Protein AF-A0AA35RHG3-F1 (afdb_monomer)

Foldseek 3Di:
DDFLCLFVVLCVVLVLDDDPDDDYPPPPPPLQDWDQDQFGIKHRQNPFLVCCLPPPCCVVFLVALNQLSVQPADPVSRVGHGNNCLLQHDFPPPQSSHSVHCDVLNVDDHACCVPHDPLQFAPAQDPPHGTASQRSNLQSQLQLQKKWWKQFPVGIDIDTSLQQADGCVRPVNHGGDADPRIGGTIMGGGGADPQKDWHKDFDDPDPHRDTGCFIDTHIFHDDPNDTDDDPPPPPPHDDDNRNNRDD

Radius of gyration: 17.89 Å; Cα contacts (8 Å, |Δi|>4): 494; chains: 1; bounding box: 39×42×50 Å

Mean predicted aligned error: 6.11 Å

Nearest PDB structures (foldseek):
  5g5h-assembly1_B  TM=9.532E-01  e=1.774E-22  Escherichia coli K-12
  5y6q-assembly1_B  TM=9.524E-01  e=1.010E-20  Methylobacillus sp. KY4400
  1ffu-assembly1_F  TM=9.263E-01  e=2.645E-14  Hydrogenophaga pseudoflava
  1ffv-assembly1_F  TM=9.244E-01  e=5.135E-14  Hydrogenophaga pseudoflava
  1n60-assembly1_C  TM=9.367E-01  e=3.539E-13  Afipia carboxidovorans OM5

Sequence (247 aa):
MIAGGTDLLGELKEYIETPKKVVNLKSIPGLDEIKADSSGLTIGALVTLTDIAAHTTIQHHYTVLAEAAASVASPQIRNVGTLGGNLCQRPRCWYYRNPDIICLKKGGDTCYAIEGLNKYHAIFGGGPVYIVHPSDTAPALIALGATVKIVGPNGDRTMPLEDFFVLPDVNPQRENVLEPNEVLTEVHVPQPKAHTKSTYVKIRERGSFDFALVSVAANFEMNGGNLQQGKRRPRWGRSYPLAFQGS

Secondary structure (DSSP, 8-state):
-BSS-TTHHHHHHTTS---S---B-TTSTTSS-EEE-SSEEEEETT-BHHHHHH-HHHHHH-HHHHHHHHHSS-HHHHTT-BHHHHHTPPP--HHHH-TT---GGGT-S--TTTTS--TTS-SSS--S-------SHHHHHHHTT-EEEEEETTEEEEEEHHHHBPPTTT-TT-SB---TT-EEEEEEEEPPPTTEEEEEEEE-SSSSS---SEEEEEEEEEETTEEE--SS---TT--SS------

pLDDT: mean 87.47, std 17.35, range [24.89, 98.69]

InterPro domains:
  IPR002346 Molybdopterin dehydrogenase, FAD-binding [PF00941] (2-192)
  IPR016166 FAD-binding domain, PCMH-type [PS51387] (1-194)
  IPR016169 FAD-binding, type PCMH, subdomain 2 [G3DSA:3.30.465.10] (30-100)
  IPR016169 FAD-binding, type PCMH, subdomain 2 [G3DSA:3.30.465.10] (116-190)
  IPR036318 FAD-binding, type PCMH-like superfamily [SSF56176] (2-191)
  IPR036683 CO dehydrogenase flavoprotein, C-terminal domain superfamily [SSF55447] (197-227)
  IPR051312 Diverse Substrate Oxidoreductases [PTHR42659] (1-228)

Solvent-accessible surface area (backbone atoms only — not comparable to full-atom values): 13722 Å² total; per-residue (Å²): 116,38,66,43,43,78,58,60,54,55,33,48,75,54,59,65,46,83,73,96,72,78,50,74,51,80,82,54,83,79,24,60,43,78,46,77,59,95,70,21,38,40,35,16,19,55,25,27,26,43,54,48,34,66,32,64,69,32,49,75,69,39,31,16,41,12,46,19,29,62,58,45,56,42,73,74,52,19,65,45,27,13,46,38,52,45,72,68,48,75,57,80,46,66,55,74,69,33,64,94,44,68,25,34,52,75,71,35,91,44,48,62,54,76,87,48,84,39,83,82,29,36,72,57,67,41,38,79,34,42,67,42,71,74,39,54,42,53,26,21,38,45,53,55,61,16,31,34,36,35,42,35,92,90,49,74,50,74,45,52,43,70,72,41,49,42,48,26,68,82,37,50,67,45,62,48,72,74,51,94,76,44,40,70,44,34,38,38,34,52,58,69,62,80,61,53,49,50,41,47,50,71,44,50,98,48,101,64,75,48,68,65,45,30,37,48,47,45,63,43,40,48,53,98,92,40,79,52,83,64,91,66,74,78,71,81,90,62,64,55,57,63,41,53,42,62,132

Structure (mmCIF, N/CA/C/O backbone):
data_AF-A0AA35RHG3-F1
#
_entry.id   AF-A0AA35RHG3-F1
#
loop_
_atom_site.group_PDB
_atom_site.id
_atom_site.type_symbol
_atom_site.label_atom_id
_atom_site.label_alt_id
_atom_site.label_comp_id
_atom_site.label_asym_id
_atom_site.label_entity_id
_atom_site.label_seq_id
_atom_site.pdbx_PDB_ins_code
_atom_site.Cartn_x
_atom_site.Cartn_y
_atom_site.Cartn_z
_atom_site.occupancy
_atom_site.B_iso_or_equiv
_atom_site.auth_seq_id
_atom_site.auth_comp_id
_atom_site.auth_asym_id
_atom_site.auth_atom_id
_atom_site.pdbx_PDB_model_num
ATOM 1 N N . MET A 1 1 ? 2.324 -13.344 -6.407 1.00 92.25 1 MET A N 1
ATOM 2 C CA . MET A 1 1 ? 1.083 -13.881 -5.794 1.00 92.25 1 MET A CA 1
ATOM 3 C C . MET A 1 1 ? -0.103 -13.092 -6.321 1.00 92.25 1 MET A C 1
ATOM 5 O O . MET A 1 1 ? 0.107 -11.961 -6.735 1.00 92.25 1 MET A O 1
ATOM 9 N N . ILE A 1 2 ? -1.315 -13.650 -6.324 1.00 95.12 2 ILE A N 1
ATOM 10 C CA . ILE A 1 2 ? -2.537 -12.948 -6.735 1.00 95.12 2 ILE A CA 1
ATOM 11 C C . ILE A 1 2 ? -3.606 -13.034 -5.642 1.00 95.12 2 ILE A C 1
ATOM 13 O O . ILE A 1 2 ? -3.877 -14.102 -5.100 1.00 95.12 2 ILE A O 1
ATOM 17 N N . ALA A 1 3 ? -4.203 -11.885 -5.335 1.00 96.31 3 ALA A N 1
ATOM 18 C CA . ALA A 1 3 ? -5.400 -11.755 -4.512 1.00 96.31 3 ALA A CA 1
ATOM 19 C C . ALA A 1 3 ? -6.505 -11.131 -5.378 1.00 96.31 3 ALA A C 1
ATOM 21 O O . ALA A 1 3 ? -6.984 -11.773 -6.310 1.00 96.31 3 ALA A O 1
ATOM 22 N N . GLY A 1 4 ? -6.863 -9.864 -5.153 1.00 93.69 4 GLY A N 1
ATOM 23 C CA . GLY A 1 4 ? -7.859 -9.147 -5.961 1.00 93.69 4 GLY A CA 1
ATOM 24 C C . GLY A 1 4 ? -7.538 -9.034 -7.454 1.00 93.69 4 GLY A C 1
ATOM 25 O O . GLY A 1 4 ? -8.447 -8.944 -8.272 1.00 93.69 4 GLY A O 1
ATOM 26 N N . GLY A 1 5 ? -6.251 -9.058 -7.815 1.00 94.38 5 GLY A N 1
ATOM 27 C CA . GLY A 1 5 ? -5.784 -9.036 -9.206 1.00 94.38 5 GLY A CA 1
ATOM 28 C C . GLY A 1 5 ? -5.892 -7.679 -9.906 1.00 94.38 5 GLY A C 1
ATOM 29 O O . GLY A 1 5 ? -5.419 -7.552 -11.027 1.00 94.38 5 GLY A O 1
ATOM 30 N N . THR A 1 6 ? -6.451 -6.658 -9.255 1.00 93.69 6 THR A N 1
ATOM 31 C CA . THR A 1 6 ? -6.733 -5.340 -9.852 1.00 93.69 6 THR A CA 1
ATOM 32 C C . THR A 1 6 ? -5.490 -4.564 -10.279 1.00 93.69 6 THR A C 1
ATOM 34 O O . THR A 1 6 ? -5.591 -3.713 -11.152 1.00 93.69 6 THR A O 1
ATOM 37 N N . ASP A 1 7 ? -4.336 -4.852 -9.675 1.00 94.75 7 ASP A N 1
ATOM 38 C CA . ASP A 1 7 ? -3.043 -4.289 -10.075 1.00 94.75 7 ASP A CA 1
ATOM 39 C C . ASP A 1 7 ? -2.267 -5.265 -10.970 1.00 94.75 7 ASP A C 1
ATOM 41 O O . ASP A 1 7 ? -2.019 -4.988 -12.142 1.00 94.75 7 ASP A O 1
ATOM 45 N N . LEU A 1 8 ? -1.985 -6.462 -10.441 1.00 95.75 8 LEU A N 1
ATOM 46 C CA . LEU A 1 8 ? -1.173 -7.477 -11.114 1.00 95.75 8 LEU A CA 1
ATOM 47 C C . LEU A 1 8 ? -1.693 -7.844 -12.510 1.00 95.75 8 LEU A C 1
ATOM 49 O O . LEU A 1 8 ? -0.899 -7.961 -13.434 1.00 95.75 8 LEU A O 1
ATOM 53 N N . LEU A 1 9 ? -3.006 -8.027 -12.699 1.00 96.00 9 LEU A N 1
ATOM 54 C CA . LEU A 1 9 ? -3.533 -8.414 -14.014 1.00 96.00 9 LEU A CA 1
ATOM 55 C C . LEU A 1 9 ? -3.311 -7.329 -15.075 1.00 96.00 9 LEU A C 1
ATOM 57 O O . LEU A 1 9 ? -3.228 -7.670 -16.251 1.00 96.00 9 LEU A O 1
ATOM 61 N N . GLY A 1 10 ? -3.220 -6.053 -14.684 1.00 93.62 10 GLY A N 1
ATOM 62 C CA . GLY A 1 10 ? -2.823 -4.982 -15.598 1.00 93.62 10 GLY A CA 1
ATOM 63 C C . GLY A 1 10 ? -1.387 -5.181 -16.076 1.00 93.62 10 GLY A C 1
ATOM 64 O O . GLY A 1 10 ? -1.136 -5.220 -17.275 1.00 93.62 10 GLY A O 1
ATOM 65 N N . GLU A 1 11 ? -0.467 -5.437 -15.146 1.00 95.00 11 GLU A N 1
ATOM 66 C CA . GLU A 1 11 ? 0.956 -5.643 -15.461 1.00 95.00 11 GLU A CA 1
ATOM 67 C C . GLU A 1 11 ? 1.219 -6.888 -16.293 1.00 95.00 11 GLU A C 1
ATOM 69 O O . GLU A 1 11 ? 2.063 -6.852 -17.184 1.00 95.00 11 GLU A O 1
ATOM 74 N N . LEU A 1 12 ? 0.476 -7.968 -16.045 1.00 96.19 12 LEU A N 1
ATOM 75 C CA . LEU A 1 12 ? 0.575 -9.181 -16.854 1.00 96.19 12 LEU A CA 1
ATOM 76 C C . LEU A 1 12 ? 0.091 -8.948 -18.292 1.00 96.19 12 LEU A C 1
ATOM 78 O O . LEU A 1 12 ? 0.692 -9.468 -19.227 1.00 96.19 12 LEU A O 1
ATOM 82 N N . LYS A 1 13 ? -0.989 -8.176 -18.483 1.00 95.25 13 LYS A N 1
ATOM 83 C CA . LYS A 1 13 ? -1.528 -7.856 -19.819 1.00 95.25 13 LYS A CA 1
ATOM 84 C C . LYS A 1 13 ? -0.605 -6.940 -20.614 1.00 95.25 13 LYS A C 1
ATOM 86 O O . LYS A 1 13 ? -0.532 -7.064 -21.830 1.00 95.25 13 LYS A O 1
ATOM 91 N N . GLU A 1 14 ? 0.071 -6.032 -19.922 1.00 93.94 14 GLU A N 1
ATOM 92 C CA . GLU A 1 14 ? 1.040 -5.105 -20.506 1.00 93.94 14 GLU A CA 1
ATOM 93 C C . GLU A 1 14 ? 2.453 -5.702 -20.572 1.00 93.94 14 GLU A C 1
ATOM 95 O O . GLU A 1 14 ? 3.374 -5.014 -20.986 1.00 93.94 14 GLU A O 1
ATOM 100 N N . TYR A 1 15 ? 2.648 -6.968 -20.179 1.00 92.62 15 TYR A N 1
ATOM 101 C CA . TYR A 1 15 ? 3.953 -7.644 -20.144 1.00 92.62 15 TYR A CA 1
ATOM 102 C C . TYR A 1 15 ? 5.026 -6.917 -19.310 1.00 92.62 15 TYR A C 1
ATOM 104 O O . TYR A 1 15 ? 6.222 -7.137 -19.498 1.00 92.62 15 TYR A O 1
ATOM 112 N N . ILE A 1 16 ? 4.607 -6.085 -18.351 1.00 93.19 16 ILE A N 1
ATOM 113 C CA . ILE A 1 16 ? 5.500 -5.442 -17.376 1.00 93.19 16 ILE A CA 1
ATOM 114 C C . ILE A 1 16 ? 6.058 -6.500 -16.421 1.00 93.19 16 ILE A C 1
ATOM 116 O O . ILE A 1 16 ? 7.246 -6.496 -16.112 1.00 93.19 16 ILE A O 1
ATOM 120 N N . GLU A 1 17 ? 5.200 -7.424 -15.990 1.00 92.19 17 GLU A N 1
ATOM 121 C CA . GLU A 1 17 ? 5.568 -8.573 -15.168 1.00 92.19 17 GLU A CA 1
ATOM 122 C C . GLU A 1 17 ? 5.314 -9.855 -15.961 1.00 92.19 17 GLU A C 1
ATOM 124 O O . GLU A 1 17 ? 4.250 -10.044 -16.550 1.00 92.19 17 GLU A O 1
ATOM 129 N N . THR A 1 18 ? 6.287 -10.768 -15.963 1.00 94.19 18 THR A N 1
ATOM 130 C CA . THR A 1 18 ? 6.223 -12.028 -16.728 1.00 94.19 18 THR A CA 1
ATOM 131 C C . THR A 1 18 ? 6.545 -13.257 -15.862 1.00 94.19 18 THR A C 1
ATOM 133 O O . THR A 1 18 ? 7.434 -14.055 -16.175 1.00 94.19 18 THR A O 1
ATOM 136 N N . PRO A 1 19 ? 5.843 -13.455 -14.728 1.00 94.62 19 PRO A N 1
ATOM 137 C CA . PRO A 1 19 ? 6.114 -14.569 -13.835 1.00 94.62 19 PRO A CA 1
ATOM 138 C C . PRO A 1 19 ? 5.766 -15.909 -14.493 1.00 94.62 19 PRO A C 1
ATOM 140 O O . PRO A 1 19 ? 4.718 -16.074 -15.113 1.00 94.62 19 PRO A O 1
ATOM 143 N N . LYS A 1 20 ? 6.597 -16.928 -14.254 1.00 96.12 20 LYS A N 1
ATOM 144 C CA . LYS A 1 20 ? 6.325 -18.306 -14.710 1.00 96.12 20 LYS A CA 1
ATOM 145 C C . LYS A 1 20 ? 5.152 -18.968 -13.979 1.00 96.12 20 LYS A C 1
ATOM 147 O O . LYS A 1 20 ? 4.603 -19.952 -14.464 1.00 96.12 20 LYS A O 1
ATOM 152 N N . L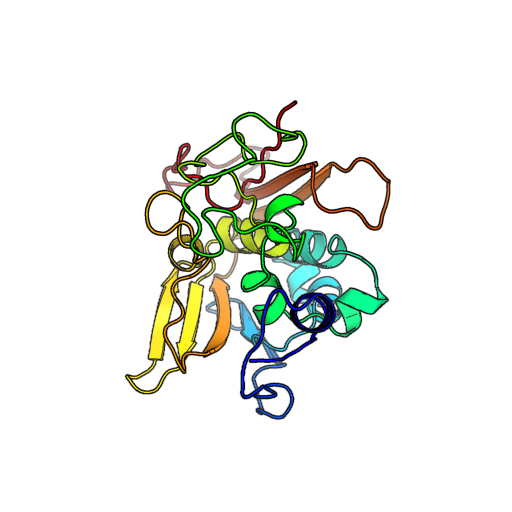YS A 1 21 ? 4.824 -18.494 -12.774 1.00 95.31 21 LYS A N 1
ATOM 153 C CA . LYS A 1 21 ? 3.776 -19.047 -11.907 1.00 95.31 21 LYS A CA 1
ATOM 154 C C . LYS A 1 21 ? 3.063 -17.926 -11.166 1.00 95.31 21 LYS A C 1
ATOM 156 O O . LYS A 1 21 ? 3.701 -17.002 -10.667 1.00 95.31 21 LYS A O 1
ATOM 161 N N . VAL A 1 22 ? 1.751 -18.066 -11.023 1.00 95.38 22 VAL A N 1
ATOM 162 C CA . VAL A 1 22 ? 0.918 -17.179 -10.211 1.00 95.38 22 VAL A CA 1
ATOM 163 C C . VAL A 1 22 ? 0.220 -18.020 -9.148 1.00 95.38 22 VAL A C 1
ATOM 165 O O . VAL A 1 22 ? -0.478 -18.976 -9.466 1.00 95.38 22 VAL A O 1
ATOM 168 N N . VAL A 1 23 ? 0.431 -17.670 -7.879 1.00 95.38 23 VAL A N 1
ATOM 169 C CA . VAL A 1 23 ? -0.171 -18.356 -6.725 1.00 95.38 23 VAL A CA 1
ATOM 170 C C . VAL A 1 23 ? -1.373 -17.557 -6.241 1.00 95.38 23 VAL A C 1
ATOM 172 O O . VAL A 1 23 ? -1.204 -16.394 -5.868 1.00 95.38 23 VAL A O 1
ATOM 175 N N . ASN A 1 24 ? -2.561 -18.165 -6.259 1.00 95.88 24 ASN A N 1
ATOM 176 C CA . ASN A 1 24 ? -3.795 -17.566 -5.754 1.00 95.88 24 ASN A CA 1
ATOM 177 C C . ASN A 1 24 ? -3.870 -17.675 -4.229 1.00 95.88 24 ASN A C 1
ATOM 179 O O . ASN A 1 24 ? -3.817 -18.774 -3.688 1.00 95.88 24 ASN A O 1
ATOM 183 N N . LEU A 1 25 ? -4.024 -16.536 -3.558 1.00 95.38 25 LEU A N 1
ATOM 184 C CA . LEU A 1 25 ? -4.144 -16.466 -2.105 1.00 95.38 25 LEU A CA 1
ATOM 185 C C . LEU A 1 25 ? -5.593 -16.600 -1.623 1.00 95.38 25 LEU A C 1
ATOM 187 O O . LEU A 1 25 ? -5.803 -16.946 -0.470 1.00 95.38 25 LEU A O 1
ATOM 191 N N . LYS A 1 26 ? -6.595 -16.365 -2.486 1.00 92.12 26 LYS A N 1
ATOM 192 C CA . LYS A 1 26 ? -8.013 -16.254 -2.087 1.00 92.12 26 LYS A CA 1
ATOM 193 C C . LYS A 1 26 ? -8.603 -17.484 -1.396 1.00 92.12 26 LYS A C 1
ATOM 195 O O . LYS A 1 26 ? -9.634 -17.366 -0.753 1.00 92.12 26 LYS A O 1
ATOM 200 N N . SER A 1 27 ? -7.993 -18.653 -1.562 1.00 90.06 27 SER A N 1
ATOM 201 C CA . SER A 1 27 ? -8.451 -19.899 -0.943 1.00 90.06 27 SER A CA 1
ATOM 202 C C . SER A 1 27 ? -7.813 -20.179 0.420 1.00 90.06 27 SER A C 1
ATOM 204 O O . SER A 1 27 ? -8.078 -21.233 0.992 1.00 90.06 27 SER A O 1
ATOM 206 N N . ILE A 1 28 ? -6.933 -19.304 0.919 1.00 92.88 28 ILE A N 1
ATOM 207 C CA . ILE A 1 28 ? -6.296 -19.474 2.227 1.00 92.88 28 ILE A CA 1
ATOM 208 C C . ILE A 1 28 ? -7.281 -19.004 3.309 1.00 92.88 28 ILE A C 1
ATOM 210 O O . ILE A 1 28 ? -7.639 -17.824 3.312 1.00 92.88 28 ILE A O 1
ATOM 214 N N . PRO A 1 29 ? -7.722 -19.890 4.219 1.00 92.31 29 PRO A N 1
ATOM 215 C CA . PRO A 1 29 ? -8.709 -19.540 5.233 1.00 92.31 29 PRO A CA 1
ATOM 216 C C . PRO A 1 29 ? -8.148 -18.549 6.260 1.00 92.31 29 PRO A C 1
ATOM 218 O O . PRO A 1 29 ? -6.967 -18.602 6.607 1.00 92.31 29 PRO A O 1
ATOM 221 N N . GLY A 1 30 ? -9.014 -17.673 6.774 1.00 93.06 30 GLY A N 1
ATOM 222 C CA . GLY A 1 30 ? -8.717 -16.777 7.896 1.00 93.06 30 GLY A CA 1
ATOM 223 C C . GLY A 1 30 ? -7.956 -15.499 7.534 1.00 93.06 30 GLY A C 1
ATOM 224 O O . GLY A 1 30 ? -7.680 -14.694 8.420 1.00 93.06 30 GLY A O 1
ATOM 225 N N . LEU A 1 31 ? -7.620 -15.280 6.257 1.00 97.19 31 LEU A N 1
ATOM 226 C CA . LEU A 1 31 ? -6.975 -14.039 5.803 1.00 97.19 31 LEU A CA 1
ATOM 227 C C . LEU A 1 31 ? -7.979 -12.963 5.361 1.00 97.19 31 LEU A C 1
ATOM 229 O O . LEU A 1 31 ? -7.569 -11.864 5.000 1.00 97.19 31 LEU A O 1
ATOM 233 N N . ASP A 1 32 ? -9.272 -13.258 5.359 1.00 97.31 32 ASP A N 1
ATOM 234 C CA . ASP A 1 32 ? -10.382 -12.387 4.957 1.00 97.31 32 ASP A CA 1
ATOM 235 C C . ASP A 1 32 ? -11.229 -11.907 6.149 1.00 97.31 32 ASP A C 1
ATOM 237 O O . ASP A 1 32 ? -12.321 -11.372 5.976 1.00 97.31 32 ASP A O 1
ATOM 241 N N . GLU A 1 33 ? -10.704 -12.048 7.367 1.00 97.56 33 GLU A N 1
ATOM 242 C CA . GLU A 1 33 ? -11.397 -11.694 8.604 1.00 97.56 33 GLU A CA 1
ATOM 243 C C . GLU A 1 33 ? -10.929 -10.345 9.175 1.00 97.56 33 GLU A C 1
ATOM 245 O O . GLU A 1 33 ? -9.752 -9.975 9.102 1.00 97.56 33 GLU A O 1
ATOM 250 N N . ILE A 1 34 ? -11.861 -9.627 9.808 1.00 98.25 34 ILE A N 1
ATOM 251 C CA . ILE A 1 34 ? -11.588 -8.460 10.655 1.00 98.25 34 ILE A CA 1
ATOM 252 C C . ILE A 1 34 ? -11.909 -8.855 12.099 1.00 98.25 34 ILE A C 1
ATOM 254 O O . ILE A 1 34 ? -13.033 -9.260 12.395 1.00 98.25 34 ILE A O 1
ATOM 258 N N . LYS A 1 35 ? -10.939 -8.727 13.007 1.00 97.19 35 LYS A N 1
ATOM 259 C CA . LYS A 1 35 ? -11.089 -9.054 14.434 1.00 97.19 35 LYS A CA 1
ATOM 260 C C . LYS A 1 35 ? -10.748 -7.848 15.286 1.00 97.19 35 LYS A C 1
ATOM 262 O O . LYS A 1 35 ? -9.696 -7.249 15.102 1.00 97.19 35 LYS A O 1
ATOM 267 N N . ALA A 1 36 ? -11.625 -7.514 16.223 1.00 95.12 36 ALA A N 1
ATOM 268 C CA . ALA A 1 36 ? -11.387 -6.469 17.207 1.00 95.12 36 ALA A CA 1
ATOM 269 C C . ALA A 1 36 ? -11.302 -7.087 18.604 1.00 95.12 36 ALA A C 1
ATOM 271 O O . ALA A 1 36 ? -12.150 -7.900 18.977 1.00 95.12 36 ALA A O 1
ATOM 272 N N . ASP A 1 37 ? -10.299 -6.680 19.371 1.00 92.69 37 ASP A N 1
ATOM 273 C CA . ASP A 1 37 ? -10.109 -7.066 20.765 1.00 92.69 37 ASP A CA 1
ATOM 274 C C . ASP A 1 37 ? -9.547 -5.888 21.583 1.00 92.69 37 ASP A C 1
ATOM 276 O O . ASP A 1 37 ? -9.501 -4.749 21.123 1.00 92.69 37 ASP A O 1
ATOM 280 N N . SER A 1 38 ? -9.141 -6.138 22.829 1.00 89.88 38 SER A N 1
ATOM 281 C CA . SER A 1 38 ? -8.605 -5.098 23.715 1.00 89.88 38 SER A CA 1
ATOM 282 C C . SER A 1 38 ? -7.265 -4.501 23.263 1.00 89.88 38 SER A C 1
ATOM 284 O O . SER A 1 38 ? -6.889 -3.434 23.744 1.00 89.88 38 SER A O 1
ATOM 286 N N . SER A 1 39 ? -6.514 -5.193 22.401 1.00 91.38 39 SER A N 1
ATOM 287 C CA . SER A 1 39 ? -5.238 -4.723 21.848 1.00 91.38 39 SER A CA 1
ATOM 288 C C . SER A 1 39 ? -5.428 -3.836 20.614 1.00 91.38 39 SER A C 1
ATOM 290 O O . SER A 1 39 ? -4.611 -2.947 20.359 1.00 91.38 39 SER A O 1
ATOM 292 N N . GLY A 1 40 ? -6.537 -4.014 19.897 1.00 95.94 40 GLY A N 1
ATOM 293 C CA . GLY A 1 40 ? -6.909 -3.204 18.749 1.00 95.94 40 GLY A CA 1
ATOM 294 C C . GLY A 1 40 ? -7.628 -4.022 17.688 1.00 95.94 40 GLY A C 1
ATOM 295 O O . GLY A 1 40 ? -8.496 -4.841 17.983 1.00 95.94 40 GLY A O 1
ATOM 296 N N . LEU A 1 41 ? -7.268 -3.775 16.434 1.00 97.44 41 LEU A N 1
ATOM 297 C CA . LEU A 1 41 ? -7.914 -4.334 15.259 1.00 97.44 41 LEU A CA 1
ATOM 298 C C . LEU A 1 41 ? -6.908 -5.137 14.437 1.00 97.44 41 LEU A C 1
ATOM 300 O O . LEU A 1 41 ? -5.914 -4.589 13.971 1.00 97.44 41 LEU A O 1
ATOM 304 N N . THR A 1 42 ? -7.194 -6.408 14.199 1.00 98.38 42 THR A N 1
ATOM 305 C CA . THR A 1 42 ? -6.445 -7.261 13.274 1.00 98.38 42 THR A CA 1
ATOM 306 C C . THR A 1 42 ? -7.249 -7.426 11.991 1.00 98.38 42 THR A C 1
ATOM 308 O O . THR A 1 42 ? -8.398 -7.869 12.018 1.00 98.38 42 THR A O 1
ATOM 311 N N . ILE A 1 43 ? -6.651 -7.045 10.864 1.00 98.69 43 ILE A N 1
ATOM 312 C CA . ILE A 1 43 ? -7.262 -7.075 9.535 1.00 98.69 43 ILE A CA 1
ATOM 313 C C . ILE A 1 43 ? -6.468 -8.044 8.664 1.00 98.69 43 ILE A C 1
ATOM 315 O O . ILE A 1 43 ? -5.289 -7.809 8.385 1.00 98.69 43 ILE A O 1
ATOM 319 N N . GLY A 1 44 ? -7.106 -9.116 8.206 1.00 98.56 44 GLY A N 1
ATOM 320 C CA . GLY A 1 44 ? -6.487 -10.051 7.275 1.00 98.56 44 GLY A CA 1
ATOM 321 C C . GLY A 1 44 ? -6.155 -9.408 5.917 1.00 98.56 44 GLY A C 1
ATOM 322 O O . GLY A 1 44 ? -6.830 -8.495 5.436 1.00 98.56 44 GLY A O 1
ATOM 323 N N . ALA A 1 45 ? -5.099 -9.883 5.259 1.00 98.25 45 ALA A N 1
ATOM 324 C CA . ALA A 1 45 ? -4.606 -9.321 3.998 1.00 98.25 45 ALA A CA 1
ATOM 325 C C . ALA A 1 45 ? -5.555 -9.505 2.796 1.00 98.25 45 ALA A C 1
ATOM 327 O O . ALA A 1 45 ? -5.387 -8.836 1.767 1.00 98.25 45 ALA A O 1
ATOM 328 N N . LEU A 1 46 ? -6.537 -10.403 2.897 1.00 98.50 46 LEU A N 1
ATOM 329 C CA . LEU A 1 46 ? -7.569 -10.646 1.888 1.00 98.50 46 LEU A CA 1
ATOM 330 C C . LEU A 1 46 ? -8.876 -9.898 2.146 1.00 98.50 46 LEU A C 1
ATOM 332 O O . LEU A 1 46 ? -9.719 -9.885 1.251 1.00 98.50 46 LEU A O 1
ATOM 336 N N . VAL A 1 47 ? -9.020 -9.226 3.292 1.00 98.62 47 VAL A N 1
ATOM 337 C CA . VAL A 1 47 ? -10.159 -8.338 3.550 1.00 98.62 47 VAL A CA 1
ATOM 338 C C . VAL A 1 47 ? -10.246 -7.303 2.429 1.00 98.62 47 VAL A C 1
ATOM 340 O O . VAL A 1 47 ? -9.236 -6.687 2.054 1.00 98.62 47 VAL A O 1
ATOM 343 N N . THR A 1 48 ? -11.441 -7.123 1.865 1.00 98.62 48 THR A N 1
ATOM 344 C CA . THR A 1 48 ? -11.631 -6.199 0.747 1.00 98.62 48 THR A CA 1
ATOM 345 C C . THR A 1 48 ? -11.639 -4.749 1.216 1.00 98.62 48 THR A C 1
ATOM 347 O O . THR A 1 48 ? -11.975 -4.426 2.357 1.00 98.62 48 THR A O 1
ATOM 350 N N . LEU A 1 49 ? -11.285 -3.832 0.317 1.00 98.62 49 LEU A N 1
ATOM 351 C CA . LEU A 1 49 ? -11.344 -2.401 0.618 1.00 98.62 49 LEU A CA 1
ATOM 352 C C . LEU A 1 49 ? -12.786 -1.928 0.848 1.00 98.62 49 LEU A C 1
ATOM 354 O O . LEU A 1 49 ? -12.996 -0.977 1.599 1.00 98.62 49 LEU A O 1
ATOM 358 N N . THR A 1 50 ? -13.770 -2.589 0.228 1.00 98.62 50 THR A N 1
ATOM 359 C CA . THR A 1 50 ? -15.192 -2.343 0.501 1.00 98.62 50 THR A CA 1
ATOM 360 C C . THR A 1 50 ? -15.554 -2.737 1.928 1.00 98.62 50 THR A C 1
ATOM 362 O O . THR A 1 50 ? -16.169 -1.930 2.624 1.00 98.62 50 THR A O 1
ATOM 365 N N . ASP A 1 51 ? -15.122 -3.911 2.391 1.00 98.50 51 ASP A N 1
ATOM 366 C CA . ASP A 1 51 ? -15.406 -4.362 3.757 1.00 98.50 51 ASP A CA 1
ATOM 367 C C . ASP A 1 51 ? -14.758 -3.433 4.784 1.00 98.50 51 ASP A C 1
ATOM 369 O O . ASP A 1 51 ? -15.416 -3.019 5.733 1.00 98.50 51 ASP A O 1
ATOM 373 N N . ILE A 1 52 ? -13.514 -2.996 4.553 1.00 98.62 52 ILE A N 1
ATOM 374 C CA . ILE A 1 52 ? -12.836 -2.018 5.424 1.00 98.62 52 ILE A CA 1
ATOM 375 C C . ILE A 1 52 ? -13.603 -0.694 5.480 1.00 98.62 52 ILE A C 1
ATOM 377 O O . ILE A 1 52 ? -13.812 -0.146 6.562 1.00 98.62 52 ILE A O 1
ATOM 381 N N . ALA A 1 53 ? -14.029 -0.175 4.327 1.00 98.44 53 ALA A N 1
ATOM 382 C CA . ALA A 1 53 ? -14.760 1.086 4.245 1.00 98.44 53 ALA A CA 1
ATOM 383 C C . ALA A 1 53 ? -16.146 1.021 4.912 1.00 98.44 53 ALA A C 1
ATOM 385 O O . ALA A 1 53 ? -16.629 2.034 5.423 1.00 98.44 53 ALA A O 1
ATOM 386 N N . ALA A 1 54 ? -16.790 -0.150 4.902 1.00 98.19 54 ALA A N 1
ATOM 387 C CA . ALA A 1 54 ? -18.131 -0.368 5.444 1.00 98.19 54 ALA A CA 1
ATOM 388 C C . ALA A 1 54 ? -18.145 -0.877 6.899 1.00 98.19 54 ALA A C 1
ATOM 390 O O . ALA A 1 54 ? -19.199 -0.863 7.535 1.00 98.19 54 ALA A O 1
ATOM 391 N N . HIS A 1 55 ? -17.010 -1.327 7.442 1.00 98.38 55 HIS A N 1
ATOM 392 C CA . HIS A 1 55 ? -16.962 -1.934 8.770 1.00 98.38 55 HIS A CA 1
ATOM 393 C C . HIS A 1 55 ? -17.247 -0.906 9.874 1.00 98.38 55 HIS A C 1
ATOM 395 O O . HIS A 1 55 ? -16.498 0.054 10.065 1.00 98.38 55 HIS A O 1
ATOM 401 N N . THR A 1 56 ? -18.287 -1.146 10.672 1.00 96.81 56 THR A N 1
ATOM 402 C CA . THR A 1 56 ? -18.798 -0.205 11.687 1.00 96.81 56 THR A CA 1
ATOM 403 C C . THR A 1 56 ? -17.742 0.206 12.716 1.00 96.81 56 THR A C 1
ATOM 405 O O . THR A 1 56 ? -17.562 1.393 12.979 1.00 96.81 56 THR A O 1
ATOM 408 N N . THR A 1 57 ? -16.972 -0.747 13.253 1.00 95.31 57 THR A N 1
ATOM 409 C CA . THR A 1 57 ? -15.861 -0.447 14.178 1.00 95.31 57 THR A CA 1
ATOM 410 C C . THR A 1 57 ? -14.793 0.435 13.525 1.00 95.31 57 THR A C 1
ATOM 412 O O . THR A 1 57 ? -14.241 1.314 14.183 1.00 95.31 57 THR A O 1
ATOM 415 N N . ILE A 1 58 ? -14.516 0.245 12.228 1.00 97.19 58 ILE A N 1
ATOM 416 C CA . ILE A 1 58 ? -13.499 1.022 11.508 1.00 97.19 58 ILE A CA 1
ATOM 417 C C . ILE A 1 58 ? -14.022 2.433 11.247 1.00 97.19 58 ILE A C 1
ATOM 419 O O . ILE A 1 58 ? -13.314 3.393 11.520 1.00 97.19 58 ILE A O 1
ATOM 423 N N . GLN A 1 59 ? -15.278 2.584 10.827 1.00 96.50 59 GLN A N 1
ATOM 424 C CA . GLN A 1 59 ? -15.897 3.898 10.635 1.00 96.50 59 GLN A CA 1
ATOM 425 C C . GLN A 1 59 ? -15.896 4.741 11.918 1.00 96.50 59 GLN A C 1
ATOM 427 O O . GLN A 1 59 ? -15.586 5.931 11.866 1.00 96.50 59 GLN A O 1
ATOM 432 N N . HIS A 1 60 ? -16.198 4.128 13.067 1.00 93.31 60 HIS A N 1
ATOM 433 C CA . HIS A 1 60 ? -16.317 4.847 14.337 1.00 93.31 60 HIS A CA 1
ATOM 434 C C . HIS A 1 60 ? -14.989 5.091 15.060 1.00 93.31 60 HIS A C 1
ATOM 436 O O . HIS A 1 60 ? -14.829 6.141 15.680 1.00 93.31 60 HIS A O 1
ATOM 442 N N . HIS A 1 61 ? -14.051 4.141 15.020 1.00 93.06 61 HIS A N 1
ATOM 443 C CA . HIS A 1 61 ? -12.819 4.223 15.816 1.00 93.06 61 HIS A CA 1
ATOM 444 C C . HIS A 1 61 ? -11.565 4.454 14.972 1.00 93.06 61 HIS A C 1
ATOM 446 O O . HIS A 1 61 ? -10.606 5.051 15.449 1.00 93.06 61 HIS A O 1
ATOM 452 N N . TYR A 1 62 ? -11.582 4.050 13.705 1.00 95.38 62 TYR A N 1
ATOM 453 C CA . TYR A 1 62 ? -10.444 4.115 12.789 1.00 95.38 62 TYR A CA 1
ATOM 454 C C . TYR A 1 62 ? -10.815 4.894 11.520 1.00 95.38 62 TYR A C 1
ATOM 456 O O . TYR A 1 62 ? -10.496 4.479 10.407 1.00 95.38 62 TYR A O 1
ATOM 464 N N . THR A 1 63 ? -11.526 6.015 11.681 1.00 95.75 63 THR A N 1
ATOM 465 C CA . THR A 1 63 ? -12.198 6.742 10.590 1.00 95.75 63 THR A CA 1
ATOM 466 C C . THR A 1 63 ? -11.274 7.061 9.414 1.00 95.75 63 THR A C 1
ATOM 468 O O . THR A 1 63 ? -11.652 6.825 8.270 1.00 95.75 63 THR A O 1
ATOM 471 N N . VAL A 1 64 ? -10.031 7.484 9.672 1.00 95.25 64 VAL A N 1
ATOM 472 C CA . VAL A 1 64 ? -9.013 7.726 8.631 1.00 95.25 64 VAL A CA 1
ATOM 473 C C . VAL A 1 64 ? -8.777 6.515 7.720 1.00 95.25 64 VAL A C 1
ATOM 475 O O . VAL A 1 64 ? -8.549 6.687 6.526 1.00 95.25 64 VAL A O 1
ATOM 478 N N . LEU A 1 65 ? -8.865 5.288 8.244 1.00 97.69 65 LEU A N 1
ATOM 479 C CA . LEU A 1 65 ? -8.731 4.067 7.450 1.00 97.69 65 LEU A CA 1
ATOM 480 C C . LEU A 1 65 ? -9.982 3.803 6.605 1.00 97.69 65 LEU A C 1
ATOM 482 O O . LEU A 1 65 ? -9.847 3.466 5.428 1.00 97.69 65 LEU A O 1
ATOM 486 N N . ALA A 1 66 ? -11.179 3.983 7.171 1.00 98.06 66 ALA A N 1
ATOM 487 C CA . ALA A 1 66 ? -12.429 3.841 6.423 1.00 98.06 66 ALA A CA 1
ATOM 488 C C . ALA A 1 66 ? -12.505 4.853 5.266 1.00 98.06 66 ALA A C 1
ATOM 490 O O . ALA A 1 66 ? -12.792 4.472 4.130 1.00 98.06 66 ALA A O 1
ATOM 491 N N . GLU A 1 67 ? -12.180 6.122 5.532 1.00 97.38 67 GLU A N 1
ATOM 492 C CA . GLU A 1 67 ? -12.144 7.192 4.530 1.00 97.38 67 GLU A CA 1
ATOM 493 C C . GLU A 1 67 ? -11.106 6.904 3.438 1.00 97.38 67 GLU A C 1
ATOM 495 O O . GLU A 1 67 ? -11.423 6.979 2.248 1.00 97.38 67 GLU A O 1
ATOM 500 N N . ALA A 1 68 ? -9.890 6.496 3.819 1.00 95.62 68 ALA A N 1
ATOM 501 C CA . ALA A 1 68 ? -8.849 6.118 2.870 1.00 95.62 68 ALA A CA 1
ATOM 502 C C . ALA A 1 68 ? -9.284 4.957 1.971 1.00 95.62 68 ALA A C 1
ATOM 504 O O . ALA A 1 68 ? -9.181 5.067 0.746 1.00 95.62 68 ALA A O 1
ATOM 505 N N . ALA A 1 69 ? -9.824 3.880 2.550 1.00 97.81 69 ALA A N 1
ATOM 506 C CA . ALA A 1 69 ? -10.298 2.714 1.810 1.00 97.81 69 ALA A CA 1
ATOM 507 C C . ALA A 1 69 ? -11.445 3.072 0.853 1.00 97.81 69 ALA A C 1
ATOM 509 O O . ALA A 1 69 ? -11.399 2.699 -0.320 1.00 97.81 69 ALA A O 1
ATOM 510 N N . ALA A 1 70 ? -12.424 3.864 1.304 1.00 97.00 70 ALA A N 1
ATOM 511 C CA . ALA A 1 70 ? -13.534 4.344 0.477 1.00 97.00 70 ALA A CA 1
ATOM 512 C C . ALA A 1 70 ? -13.062 5.211 -0.703 1.00 97.00 70 ALA A C 1
ATOM 514 O O . ALA A 1 70 ? -13.699 5.241 -1.759 1.00 97.00 70 ALA A O 1
ATOM 515 N N . SER A 1 71 ? -11.929 5.894 -0.538 1.00 94.06 71 SER A N 1
ATOM 516 C CA . SER A 1 71 ? -11.341 6.771 -1.546 1.00 94.06 71 SER A CA 1
ATOM 517 C C . SER A 1 71 ? -10.650 6.014 -2.696 1.00 94.06 71 SER A C 1
ATOM 519 O O . SER A 1 71 ? -10.421 6.607 -3.761 1.00 94.06 71 SER A O 1
ATOM 521 N N . VAL A 1 72 ? -10.318 4.731 -2.511 1.00 92.00 72 VAL A N 1
ATOM 522 C CA . VAL A 1 72 ? -9.546 3.949 -3.487 1.00 92.00 72 VAL A CA 1
ATOM 523 C C . VAL A 1 72 ? -10.392 3.657 -4.718 1.00 92.00 72 VAL A C 1
ATOM 525 O O . VAL A 1 72 ? -11.386 2.945 -4.627 1.00 92.00 72 VAL A O 1
ATOM 528 N N . ALA A 1 73 ? -9.955 4.132 -5.885 1.00 89.38 73 ALA A N 1
ATOM 529 C CA . ALA A 1 73 ? -10.498 3.746 -7.189 1.00 89.38 73 ALA A CA 1
ATOM 530 C C . ALA A 1 73 ? -12.048 3.743 -7.249 1.00 89.38 73 ALA A C 1
ATOM 532 O O . ALA A 1 73 ? -12.702 4.683 -6.793 1.00 89.38 73 ALA A O 1
ATOM 533 N N . SER A 1 74 ? -12.634 2.695 -7.832 1.00 93.44 74 SER A N 1
ATOM 534 C CA . SER A 1 74 ? -14.076 2.515 -8.000 1.00 93.44 74 SER A CA 1
ATOM 535 C C . SER A 1 74 ? -14.657 1.488 -7.029 1.00 93.44 74 SER A C 1
ATOM 537 O O . SER A 1 74 ? -13.914 0.629 -6.550 1.00 93.44 74 SER A O 1
ATOM 539 N N . PRO A 1 75 ? -15.984 1.485 -6.793 1.00 94.69 75 PRO A N 1
ATOM 540 C CA . PRO A 1 75 ? -16.633 0.422 -6.026 1.00 94.69 75 PRO A CA 1
ATOM 541 C C . PRO A 1 75 ? -16.323 -0.983 -6.563 1.00 94.69 75 PRO A C 1
ATOM 543 O O . PRO A 1 75 ? -16.039 -1.887 -5.790 1.00 94.69 75 PRO A O 1
ATOM 546 N N . GLN A 1 76 ? -16.291 -1.167 -7.887 1.00 96.75 76 GLN A N 1
ATOM 547 C CA . GLN A 1 76 ? -15.996 -2.462 -8.512 1.00 96.75 76 GLN A CA 1
ATOM 548 C C . GLN A 1 76 ? -14.573 -2.929 -8.201 1.00 96.75 76 GLN A C 1
ATOM 550 O O . GLN A 1 76 ? -14.365 -4.101 -7.904 1.00 96.75 76 GLN A O 1
ATOM 555 N N . ILE A 1 77 ? -13.604 -2.009 -8.236 1.00 95.06 77 ILE A N 1
ATOM 556 C CA . ILE A 1 77 ? -12.219 -2.305 -7.863 1.00 95.06 77 ILE A CA 1
ATOM 557 C C . ILE A 1 77 ? -12.136 -2.604 -6.365 1.00 95.06 77 ILE A C 1
ATOM 559 O O . ILE A 1 77 ? -11.490 -3.577 -5.993 1.00 95.06 77 ILE A O 1
ATOM 563 N N . ARG A 1 78 ? -12.811 -1.835 -5.503 1.00 97.75 78 ARG A N 1
ATOM 564 C CA . ARG A 1 78 ? -12.790 -2.052 -4.044 1.00 97.75 78 ARG A CA 1
ATOM 565 C C . ARG A 1 78 ? -13.444 -3.360 -3.606 1.00 97.75 78 ARG A C 1
ATOM 567 O O . ARG A 1 78 ? -12.948 -3.973 -2.669 1.00 97.75 78 ARG A O 1
ATOM 574 N N . ASN A 1 79 ? -14.477 -3.813 -4.316 1.00 97.88 79 ASN A N 1
ATOM 575 C CA . ASN A 1 79 ? -15.175 -5.070 -4.024 1.00 97.88 79 ASN A CA 1
ATOM 576 C C . ASN A 1 79 ? -14.290 -6.310 -4.202 1.00 97.88 79 ASN A C 1
ATOM 578 O O . ASN A 1 79 ? -14.612 -7.370 -3.680 1.00 97.88 79 ASN A O 1
ATOM 582 N N . VAL A 1 80 ? -13.199 -6.208 -4.967 1.00 97.38 80 VAL A N 1
ATOM 583 C CA . VAL A 1 80 ? -12.265 -7.327 -5.180 1.00 97.38 80 VAL A CA 1
ATOM 584 C C . VAL A 1 80 ? -10.844 -7.016 -4.723 1.00 97.38 80 VAL A C 1
ATOM 586 O O . VAL A 1 80 ? -10.079 -7.940 -4.457 1.00 97.38 80 VAL A O 1
ATOM 589 N N . GLY A 1 81 ? -10.473 -5.739 -4.649 1.00 97.56 81 GLY A N 1
ATOM 590 C CA . GLY A 1 81 ? -9.186 -5.267 -4.164 1.00 97.56 81 GLY A CA 1
ATOM 591 C C . GLY A 1 81 ? -9.062 -5.531 -2.672 1.00 97.56 81 GLY A C 1
ATOM 592 O O . GLY A 1 81 ? -9.930 -5.138 -1.899 1.00 97.56 81 GLY A O 1
ATOM 593 N N . THR A 1 82 ? -7.983 -6.197 -2.277 1.00 98.50 82 THR A N 1
ATOM 594 C CA . THR A 1 82 ? -7.739 -6.573 -0.883 1.00 98.50 82 THR A CA 1
ATOM 595 C C . THR A 1 82 ? -6.753 -5.624 -0.218 1.00 98.50 82 THR A C 1
ATOM 597 O O . THR A 1 82 ? -5.979 -4.952 -0.909 1.00 98.50 82 THR A O 1
ATOM 600 N N . LEU A 1 83 ? -6.730 -5.591 1.115 1.00 98.62 83 LEU A N 1
ATOM 601 C CA . LEU A 1 83 ? -5.783 -4.771 1.869 1.00 98.62 83 LEU A CA 1
ATOM 602 C C . LEU A 1 83 ? -4.325 -5.095 1.523 1.00 98.62 83 LEU A C 1
ATOM 604 O O . LEU A 1 83 ? -3.553 -4.196 1.195 1.00 98.62 83 LEU A O 1
ATOM 608 N N . GLY A 1 84 ? -3.956 -6.378 1.523 1.00 98.06 84 GLY A N 1
ATOM 609 C CA . GLY A 1 84 ? -2.597 -6.804 1.193 1.00 98.06 84 GLY A CA 1
ATOM 610 C C . GLY A 1 84 ? -2.213 -6.460 -0.245 1.00 98.06 84 GLY A C 1
ATOM 611 O O . GLY A 1 84 ? -1.109 -5.982 -0.493 1.00 98.06 84 GLY A O 1
ATOM 612 N N . GLY A 1 85 ? -3.148 -6.608 -1.190 1.00 97.56 85 GLY A N 1
ATOM 613 C CA . GLY A 1 85 ? -2.944 -6.184 -2.574 1.00 97.56 85 GLY A CA 1
ATOM 614 C C . GLY A 1 85 ? -2.778 -4.669 -2.707 1.00 97.56 85 GLY A C 1
ATOM 615 O O . GLY A 1 85 ? -1.952 -4.216 -3.489 1.00 97.56 85 GLY A O 1
ATOM 616 N N . ASN A 1 86 ? -3.518 -3.882 -1.922 1.00 97.69 86 ASN A N 1
ATOM 617 C CA . ASN A 1 86 ? -3.399 -2.427 -1.913 1.00 97.69 86 ASN A CA 1
ATOM 618 C C . ASN A 1 86 ? -2.057 -1.955 -1.332 1.00 97.69 86 ASN A C 1
ATOM 620 O O . ASN A 1 86 ? -1.482 -1.009 -1.861 1.00 97.69 86 ASN A O 1
ATOM 624 N N . LEU A 1 87 ? -1.545 -2.615 -0.289 1.00 97.81 87 LEU A N 1
ATOM 625 C CA . LEU A 1 87 ? -0.236 -2.310 0.301 1.00 97.81 87 LEU A CA 1
ATOM 626 C C . LEU A 1 87 ? 0.938 -2.771 -0.574 1.00 97.81 87 LEU A C 1
ATOM 628 O O . LEU A 1 87 ? 2.007 -2.181 -0.500 1.00 97.81 87 LEU A O 1
ATOM 632 N N . CYS A 1 88 ? 0.746 -3.798 -1.405 1.00 97.06 88 CYS A N 1
ATOM 633 C CA . CYS A 1 88 ? 1.787 -4.342 -2.286 1.00 97.06 88 CYS A CA 1
ATOM 634 C C . CYS A 1 88 ? 1.693 -3.851 -3.740 1.00 97.06 88 CYS A C 1
ATOM 636 O O . CYS A 1 88 ? 2.384 -4.390 -4.604 1.00 97.06 88 CYS A O 1
ATOM 638 N N . GLN A 1 89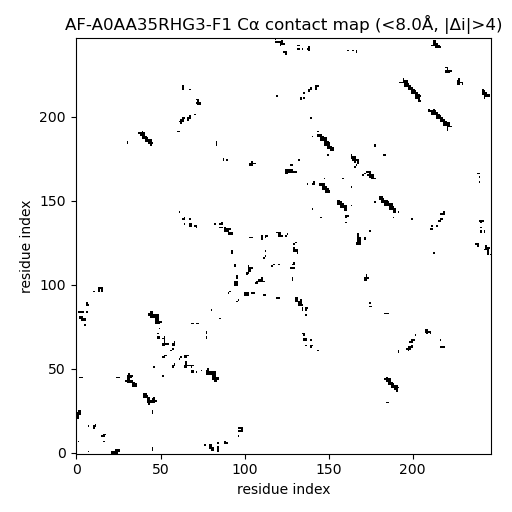 ? 0.814 -2.892 -4.037 1.00 94.31 89 GLN A N 1
ATOM 639 C CA . GLN A 1 89 ? 0.607 -2.435 -5.410 1.00 94.31 89 GLN A CA 1
ATOM 640 C C . GLN A 1 89 ? 1.801 -1.626 -5.934 1.00 94.31 89 GLN A C 1
ATOM 642 O O . GLN A 1 89 ? 2.503 -0.948 -5.182 1.00 94.31 89 GLN A O 1
ATOM 647 N N . ARG A 1 90 ? 1.994 -1.637 -7.250 1.00 94.00 90 ARG A N 1
ATOM 648 C CA . ARG A 1 90 ? 3.168 -1.037 -7.894 1.00 94.00 90 ARG A CA 1
ATOM 649 C C . ARG A 1 90 ? 2.898 0.403 -8.357 1.00 94.00 90 ARG A C 1
ATOM 651 O O . ARG A 1 90 ? 1.748 0.759 -8.646 1.00 94.00 90 ARG A O 1
ATOM 658 N N . PRO A 1 91 ? 3.935 1.248 -8.511 1.00 93.00 91 PRO A N 1
ATOM 659 C CA . PRO A 1 91 ? 3.772 2.645 -8.919 1.00 93.00 91 PRO A CA 1
ATOM 660 C C . PRO A 1 91 ? 3.088 2.839 -10.276 1.00 93.00 91 PRO A C 1
ATOM 662 O O . PRO A 1 91 ? 3.101 1.962 -11.139 1.00 93.00 91 PRO A O 1
ATOM 665 N N . ARG A 1 92 ? 2.526 4.034 -10.495 1.00 92.12 92 ARG A N 1
ATOM 666 C CA . ARG A 1 92 ? 1.819 4.421 -11.736 1.00 92.12 92 ARG A CA 1
ATOM 667 C C . ARG A 1 92 ? 2.652 5.289 -12.687 1.00 92.12 92 ARG A C 1
ATOM 669 O O . ARG A 1 92 ? 2.105 5.891 -13.600 1.00 92.12 92 ARG A O 1
ATOM 676 N N . CYS A 1 93 ? 3.966 5.366 -12.472 1.00 93.50 93 CYS A N 1
ATOM 677 C CA . CYS A 1 93 ? 4.892 6.099 -13.340 1.00 93.50 93 CYS A CA 1
ATOM 678 C C . CYS A 1 93 ? 4.742 5.636 -14.801 1.00 93.50 93 CYS A C 1
ATOM 680 O O . CYS A 1 93 ? 4.870 4.445 -15.073 1.00 93.50 93 CYS A O 1
ATOM 682 N N . TRP A 1 94 ? 4.523 6.563 -15.739 1.00 92.06 94 TRP A N 1
ATOM 683 C CA . TRP A 1 94 ? 4.339 6.245 -17.163 1.00 92.06 94 TRP A CA 1
ATOM 684 C C . TRP A 1 94 ? 5.552 5.554 -17.798 1.00 92.06 94 TRP A C 1
ATOM 686 O O . TRP A 1 94 ? 5.370 4.730 -18.683 1.00 92.06 94 TRP A O 1
ATOM 696 N N . TYR A 1 95 ? 6.777 5.797 -17.316 1.00 95.50 95 TYR A N 1
ATOM 697 C CA . TYR A 1 95 ? 7.973 5.100 -17.814 1.00 95.50 95 TYR A CA 1
ATOM 698 C C . TYR A 1 95 ? 8.048 3.668 -17.295 1.00 95.50 95 TYR A C 1
ATOM 700 O O . TYR A 1 95 ? 8.447 2.756 -18.006 1.00 95.50 95 TYR A O 1
ATOM 708 N N . TYR A 1 96 ? 7.646 3.462 -16.040 1.00 95.25 96 TYR A N 1
ATOM 709 C CA . TYR A 1 96 ? 7.542 2.125 -15.471 1.00 95.25 96 TYR A CA 1
ATOM 710 C C . TYR A 1 96 ? 6.381 1.337 -16.103 1.00 95.25 96 TYR A C 1
ATOM 712 O O . TYR A 1 96 ? 6.521 0.153 -16.379 1.00 95.25 96 TYR A O 1
ATOM 720 N N . ARG A 1 97 ? 5.250 1.986 -16.390 1.00 95.12 97 ARG A N 1
ATOM 721 C CA . ARG A 1 97 ? 4.074 1.336 -16.986 1.00 95.12 97 ARG A CA 1
ATOM 722 C C . ARG A 1 97 ? 4.146 1.177 -18.508 1.00 95.12 97 ARG A C 1
ATOM 724 O O . ARG A 1 97 ? 3.355 0.440 -19.067 1.00 95.12 97 ARG A O 1
ATOM 731 N N . ASN A 1 98 ? 5.095 1.814 -19.190 1.00 94.69 98 ASN A N 1
ATOM 732 C CA . ASN A 1 98 ? 5.288 1.609 -20.624 1.00 94.69 98 ASN A CA 1
ATOM 733 C C . ASN A 1 98 ? 6.176 0.372 -20.873 1.00 94.69 98 ASN A C 1
ATOM 735 O O . ASN A 1 98 ? 7.335 0.410 -20.456 1.00 94.69 98 ASN A O 1
ATOM 739 N N . PRO A 1 99 ? 5.696 -0.701 -21.531 1.00 93.06 99 PRO A N 1
ATOM 740 C CA . PRO A 1 99 ? 6.485 -1.914 -21.770 1.00 93.06 99 PRO A CA 1
ATOM 741 C C . PRO A 1 99 ? 7.743 -1.694 -22.616 1.00 93.06 99 PRO A C 1
ATOM 743 O O . PRO A 1 99 ? 8.736 -2.381 -22.394 1.00 93.06 99 PRO A O 1
ATOM 746 N N . ASP A 1 100 ? 7.744 -0.696 -23.499 1.00 94.31 100 ASP A N 1
ATOM 747 C CA . ASP A 1 100 ? 8.852 -0.414 -24.419 1.00 94.31 100 ASP A CA 1
ATOM 748 C C . ASP A 1 100 ? 10.004 0.358 -23.751 1.00 94.31 100 ASP A C 1
ATOM 750 O O . ASP A 1 100 ? 11.049 0.588 -24.358 1.00 94.31 100 ASP A O 1
ATOM 754 N N . ILE A 1 101 ? 9.831 0.774 -22.491 1.00 94.75 101 ILE A N 1
ATOM 755 C CA . ILE A 1 101 ? 10.822 1.552 -21.743 1.00 94.75 101 ILE A CA 1
ATOM 756 C C . ILE A 1 101 ? 11.443 0.698 -20.640 1.00 94.75 101 ILE A C 1
ATOM 758 O O . ILE A 1 101 ? 10.755 0.246 -19.718 1.00 94.75 101 ILE A O 1
ATOM 762 N N . ILE A 1 102 ? 12.771 0.560 -20.682 1.00 95.00 102 ILE A N 1
ATOM 763 C CA . ILE A 1 102 ? 13.583 -0.074 -19.637 1.00 95.00 102 ILE A CA 1
ATOM 764 C C . ILE A 1 102 ? 14.147 1.027 -18.729 1.00 95.00 102 ILE A C 1
ATOM 766 O O . ILE A 1 102 ? 15.260 1.508 -18.912 1.00 95.00 102 ILE A O 1
ATOM 770 N N . CYS A 1 103 ? 13.352 1.477 -17.756 1.00 95.38 103 CYS A N 1
ATOM 771 C CA . CYS A 1 103 ? 13.796 2.468 -16.773 1.00 95.38 103 CYS A CA 1
ATOM 772 C C . CYS A 1 103 ? 14.588 1.820 -15.624 1.00 95.38 103 CYS A C 1
ATOM 774 O O . CYS A 1 103 ? 14.538 0.605 -15.428 1.00 95.38 103 CYS A O 1
ATOM 776 N N . LEU A 1 104 ? 15.252 2.634 -14.799 1.00 95.56 104 LEU A N 1
ATOM 777 C CA . LEU A 1 104 ? 16.046 2.184 -13.646 1.00 95.56 104 LEU A CA 1
ATOM 778 C C . LEU A 1 104 ? 15.280 1.234 -12.709 1.00 95.56 104 LEU A C 1
ATOM 780 O O . LEU A 1 104 ? 15.821 0.254 -12.200 1.00 95.56 104 LEU A O 1
ATOM 784 N N . LYS A 1 105 ? 13.976 1.466 -12.545 1.00 93.62 105 LYS A N 1
ATOM 785 C CA . LYS A 1 105 ? 13.096 0.607 -11.747 1.00 93.62 105 LYS A CA 1
ATOM 786 C C . LYS A 1 105 ? 12.876 -0.794 -12.337 1.00 93.62 105 LYS A C 1
ATOM 788 O O . LYS A 1 105 ? 12.605 -1.726 -11.588 1.00 93.62 105 LYS A O 1
ATOM 793 N N . LYS A 1 106 ? 12.998 -0.947 -13.656 1.00 94.06 106 LYS A N 1
ATOM 794 C CA . LYS A 1 106 ? 12.947 -2.235 -14.367 1.00 94.06 106 LYS A CA 1
ATOM 795 C C . LYS A 1 106 ? 14.328 -2.868 -14.569 1.00 94.06 106 LYS A C 1
ATOM 797 O O . LYS A 1 106 ? 14.438 -3.853 -15.288 1.00 94.06 106 LYS A O 1
ATOM 802 N N . GLY A 1 107 ? 15.378 -2.298 -13.974 1.00 94.31 107 GLY A N 1
ATOM 803 C CA . GLY A 1 107 ? 16.753 -2.769 -14.151 1.00 94.31 107 GLY A CA 1
ATOM 804 C C . GLY A 1 107 ? 17.525 -2.103 -15.289 1.00 94.31 107 GLY A C 1
ATOM 805 O O . GLY A 1 107 ? 18.618 -2.560 -15.605 1.00 94.31 107 GLY A O 1
ATOM 806 N N . GLY A 1 108 ? 16.992 -1.030 -15.882 1.00 95.50 108 GLY A N 1
ATOM 807 C CA . GLY A 1 108 ? 17.789 -0.128 -16.717 1.00 95.50 108 GLY A CA 1
ATOM 808 C C . GLY A 1 108 ? 18.763 0.713 -15.887 1.00 95.50 108 GLY A C 1
ATOM 809 O O . GLY A 1 108 ? 18.884 0.542 -14.676 1.00 95.50 108 GLY A O 1
ATOM 810 N N . ASP A 1 109 ? 19.419 1.669 -16.529 1.00 95.69 109 ASP A N 1
ATOM 811 C CA . ASP A 1 109 ? 20.373 2.591 -15.897 1.00 95.69 109 ASP A CA 1
ATOM 812 C C . ASP A 1 109 ? 19.779 3.985 -15.620 1.00 95.69 109 ASP A C 1
ATOM 814 O O . ASP A 1 109 ? 20.284 4.721 -14.775 1.00 95.69 109 ASP A O 1
ATOM 818 N N . THR A 1 110 ? 18.675 4.332 -16.288 1.00 95.06 110 THR A N 1
ATOM 819 C CA . THR A 1 110 ? 18.171 5.709 -16.347 1.00 95.06 110 THR A CA 1
ATOM 820 C C . THR A 1 110 ? 16.776 5.858 -15.741 1.00 95.06 110 THR A C 1
ATOM 822 O O . THR A 1 110 ? 15.839 5.108 -16.037 1.00 95.06 110 THR A O 1
ATOM 825 N N . CYS A 1 111 ? 16.595 6.886 -14.908 1.00 95.25 111 CYS A N 1
ATOM 826 C CA . CYS A 1 111 ? 15.279 7.349 -14.474 1.00 95.25 111 CYS A CA 1
ATOM 827 C C . CYS A 1 111 ? 14.796 8.494 -15.377 1.00 95.25 111 CYS A C 1
ATOM 829 O O . CYS A 1 111 ? 15.102 9.661 -15.147 1.00 95.25 111 CYS A O 1
ATOM 831 N N . TYR A 1 112 ? 13.975 8.171 -16.377 1.00 95.50 112 TYR A N 1
ATOM 832 C CA . TYR A 1 112 ? 13.435 9.151 -17.331 1.00 95.50 112 TYR A CA 1
ATOM 833 C C . TYR A 1 112 ? 12.502 10.205 -16.711 1.00 95.50 112 TYR A C 1
ATOM 835 O O . TYR A 1 112 ? 12.198 11.211 -17.342 1.00 95.50 112 TYR A O 1
ATOM 843 N N . ALA A 1 113 ? 12.057 10.010 -15.466 1.00 93.62 113 ALA A N 1
ATOM 844 C CA . ALA A 1 113 ? 11.264 11.005 -14.747 1.00 93.62 113 ALA A CA 1
ATOM 845 C C . ALA A 1 113 ? 12.079 12.211 -14.260 1.00 93.62 113 ALA A C 1
ATOM 847 O O . ALA A 1 113 ? 11.489 13.184 -13.810 1.00 93.62 113 ALA A O 1
ATOM 848 N N . ILE A 1 114 ? 13.410 12.163 -14.320 1.00 92.38 114 ILE A N 1
ATOM 849 C CA . ILE A 1 114 ? 14.239 13.291 -13.882 1.00 92.38 114 ILE A CA 1
ATOM 850 C C . ILE A 1 114 ? 14.120 14.449 -14.878 1.00 92.38 114 ILE A C 1
ATOM 852 O O . ILE A 1 114 ? 13.758 15.554 -14.488 1.00 92.38 114 ILE A O 1
ATOM 856 N N . GLU A 1 115 ? 14.368 14.179 -16.160 1.00 92.44 115 GLU A N 1
ATOM 857 C CA . GLU A 1 115 ? 14.383 15.201 -17.221 1.00 92.44 115 GLU A CA 1
ATOM 858 C C . GLU A 1 115 ? 13.138 15.174 -18.118 1.00 92.44 115 GLU A C 1
ATOM 860 O O . GLU A 1 115 ? 12.920 16.080 -18.919 1.00 92.44 115 GLU A O 1
ATOM 865 N N . GLY A 1 116 ? 12.318 14.127 -18.013 1.00 93.50 116 GLY A N 1
ATOM 866 C CA . GLY A 1 116 ? 11.097 13.988 -18.793 1.00 93.50 116 GLY A CA 1
ATOM 867 C C . GLY A 1 116 ? 9.854 14.514 -18.076 1.00 93.50 116 GLY A C 1
ATOM 868 O O . GLY A 1 116 ? 9.905 15.263 -17.105 1.00 93.50 116 GLY A O 1
ATOM 869 N N . LEU A 1 117 ? 8.688 14.051 -18.532 1.00 92.38 117 LEU A N 1
ATOM 870 C CA . LEU A 1 117 ? 7.420 14.292 -17.854 1.00 92.38 117 LEU A CA 1
ATOM 871 C C . LEU A 1 117 ? 7.472 13.752 -16.422 1.00 92.38 117 LEU A C 1
ATOM 873 O O . LEU A 1 117 ? 7.691 12.552 -16.210 1.00 92.38 117 LEU A O 1
ATOM 877 N N . ASN A 1 118 ? 7.193 14.624 -15.452 1.00 90.75 118 ASN A N 1
ATOM 878 C CA . ASN A 1 118 ? 7.265 14.287 -14.033 1.00 90.75 118 ASN A CA 1
ATOM 879 C C . ASN A 1 118 ? 6.138 14.869 -13.159 1.00 90.75 118 ASN A C 1
ATOM 881 O O . ASN A 1 118 ? 6.169 14.677 -11.950 1.00 90.75 118 ASN A O 1
ATOM 885 N N . LYS A 1 119 ? 5.077 15.435 -13.759 1.00 87.12 119 LYS A N 1
ATOM 886 C CA . LYS A 1 119 ? 3.909 16.031 -13.062 1.00 87.12 119 LYS A CA 1
ATOM 887 C C . LYS A 1 119 ? 3.350 15.198 -11.891 1.00 87.12 119 LYS A C 1
ATOM 889 O O . LYS A 1 119 ? 2.892 15.765 -10.910 1.00 87.12 119 LYS A O 1
ATOM 894 N N . TYR A 1 120 ? 3.359 13.866 -11.996 1.00 85.88 120 TYR A N 1
ATOM 895 C CA . TYR A 1 120 ? 2.812 12.948 -10.979 1.00 85.88 120 TYR A CA 1
ATOM 896 C C . TYR A 1 120 ? 3.889 12.196 -10.164 1.00 85.88 120 TYR A C 1
ATOM 898 O O . TYR A 1 120 ? 3.620 11.124 -9.620 1.00 85.88 120 TYR A O 1
ATOM 906 N N . HIS A 1 121 ? 5.129 12.692 -10.139 1.00 91.00 121 HIS A N 1
ATOM 907 C CA . HIS A 1 121 ? 6.264 12.043 -9.470 1.00 91.00 121 HIS A CA 1
ATOM 908 C C . HIS A 1 121 ? 6.535 12.639 -8.083 1.00 91.00 121 HIS A C 1
ATOM 910 O O . HIS A 1 121 ? 5.979 13.666 -7.700 1.00 91.00 121 HIS A O 1
ATOM 916 N N . ALA A 1 122 ? 7.350 11.938 -7.294 1.00 88.25 122 ALA A N 1
ATOM 917 C CA . ALA A 1 122 ? 7.614 12.302 -5.908 1.00 88.25 122 ALA A CA 1
ATOM 918 C C . ALA A 1 122 ? 8.457 13.581 -5.801 1.00 88.25 122 ALA A C 1
ATOM 920 O O . ALA A 1 122 ? 9.518 13.672 -6.413 1.00 88.25 122 ALA A O 1
ATOM 921 N N . ILE A 1 123 ? 8.032 14.512 -4.940 1.00 84.38 123 ILE A N 1
ATOM 922 C CA 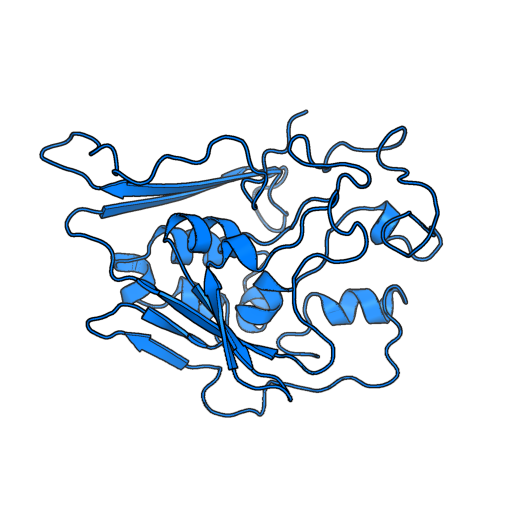. ILE A 1 123 ? 8.819 15.706 -4.580 1.00 84.38 123 ILE A CA 1
ATOM 923 C C . ILE A 1 123 ? 9.667 15.499 -3.313 1.00 84.38 123 ILE A C 1
ATOM 925 O O . ILE A 1 123 ? 10.607 16.246 -3.065 1.00 84.38 123 ILE A O 1
ATOM 929 N N . PHE A 1 124 ? 9.350 14.481 -2.501 1.00 80.31 124 PHE A N 1
ATOM 930 C CA . PHE A 1 124 ? 10.081 14.144 -1.278 1.00 80.31 124 PHE A CA 1
ATOM 931 C C . PHE A 1 124 ? 10.586 12.707 -1.323 1.00 80.31 124 PHE A C 1
ATOM 933 O O . PHE A 1 124 ? 9.822 11.794 -1.626 1.00 80.31 124 PHE A O 1
ATOM 940 N N . GLY A 1 125 ? 11.834 12.483 -0.892 1.00 69.81 125 GLY A N 1
ATOM 941 C CA . GLY A 1 125 ? 12.445 11.148 -0.734 1.00 69.81 125 GLY A CA 1
ATOM 942 C C . GLY A 1 125 ? 12.400 10.280 -1.989 1.00 69.81 125 GLY A C 1
ATOM 943 O O . GLY A 1 125 ? 12.287 9.061 -1.899 1.00 69.81 125 GLY A O 1
ATOM 944 N N . GLY A 1 126 ? 12.464 10.933 -3.151 1.00 66.88 126 GLY A N 1
ATOM 945 C CA . GLY A 1 126 ? 12.836 10.299 -4.407 1.00 66.88 126 GLY A CA 1
ATOM 946 C C . GLY A 1 126 ? 14.355 10.286 -4.594 1.00 66.88 126 GLY A C 1
ATOM 947 O O . GLY A 1 126 ? 15.084 11.001 -3.906 1.00 66.88 126 GLY A O 1
ATOM 948 N N . GLY A 1 127 ? 14.803 9.494 -5.567 1.00 75.31 127 GLY A N 1
ATOM 949 C CA . GLY A 1 127 ? 16.207 9.358 -5.957 1.00 75.31 127 GLY A CA 1
ATOM 950 C C . GLY A 1 127 ? 16.776 7.985 -5.572 1.00 75.31 127 GLY A C 1
ATOM 951 O O . GLY A 1 127 ? 16.626 7.583 -4.427 1.00 75.31 127 GLY A O 1
ATOM 952 N N . PRO A 1 128 ? 17.386 7.229 -6.504 1.00 87.00 128 PRO A N 1
ATOM 953 C CA . PRO A 1 128 ? 17.607 7.565 -7.910 1.00 87.00 128 PRO A CA 1
ATOM 954 C C . PRO A 1 128 ? 16.344 7.420 -8.785 1.00 87.00 128 PRO A C 1
ATOM 956 O O . PRO A 1 128 ? 16.365 7.794 -9.954 1.00 87.00 128 PRO A O 1
ATOM 959 N N . VAL A 1 129 ? 15.223 6.928 -8.236 1.00 89.31 129 VAL A N 1
ATOM 960 C CA . VAL A 1 129 ? 13.907 6.927 -8.906 1.00 89.31 129 VAL A CA 1
ATOM 961 C C . VAL A 1 129 ? 12.879 7.753 -8.134 1.00 89.31 129 VAL A C 1
ATOM 963 O O . VAL A 1 129 ? 12.855 7.737 -6.908 1.00 89.31 129 VAL A O 1
ATOM 966 N N . TYR A 1 130 ? 12.009 8.468 -8.848 1.00 90.56 130 TYR A N 1
ATOM 967 C CA . TYR A 1 130 ? 11.053 9.429 -8.269 1.00 90.56 130 TYR A CA 1
ATOM 968 C C . TYR A 1 130 ? 9.613 8.900 -8.308 1.00 90.56 130 TYR A C 1
ATOM 970 O O . TYR A 1 130 ? 8.664 9.606 -8.641 1.00 90.56 130 TYR A O 1
ATOM 978 N N . ILE A 1 131 ? 9.445 7.610 -8.025 1.00 89.50 131 ILE A N 1
ATOM 979 C CA . ILE A 1 131 ? 8.131 6.962 -7.998 1.00 89.50 131 ILE A CA 1
ATOM 980 C C . ILE A 1 131 ? 7.323 7.382 -6.770 1.00 89.50 131 ILE A C 1
ATOM 982 O O . ILE A 1 131 ? 7.880 7.684 -5.721 1.00 89.50 131 ILE A O 1
ATOM 986 N N . VAL A 1 132 ? 5.998 7.337 -6.896 1.00 89.25 132 VAL A N 1
ATOM 987 C CA . VAL A 1 132 ? 5.063 7.499 -5.777 1.00 89.25 132 VAL A CA 1
ATOM 988 C C . VAL A 1 132 ? 4.393 6.157 -5.509 1.00 89.25 132 VAL A C 1
ATOM 990 O O . VAL A 1 132 ? 3.919 5.500 -6.443 1.00 89.25 132 VAL A O 1
ATOM 993 N N . HIS A 1 133 ? 4.339 5.750 -4.241 1.00 91.44 133 HIS A N 1
ATOM 994 C CA . HIS A 1 133 ? 3.541 4.600 -3.832 1.00 91.44 133 HIS A CA 1
ATOM 995 C C . HIS A 1 133 ? 2.048 4.981 -3.853 1.00 91.44 133 HIS A C 1
ATOM 997 O O . HIS A 1 133 ? 1.662 5.909 -3.144 1.00 91.44 133 HIS A O 1
ATOM 1003 N N . PRO A 1 134 ? 1.187 4.305 -4.638 1.00 90.88 134 PRO A N 1
ATOM 1004 C CA . PRO A 1 134 ? -0.160 4.810 -4.922 1.00 90.88 134 PRO A CA 1
ATOM 1005 C C . PRO A 1 134 ? -1.240 4.351 -3.925 1.00 90.88 134 PRO A C 1
ATOM 1007 O O . PRO A 1 134 ? -2.425 4.579 -4.161 1.00 90.88 134 PRO A O 1
ATOM 1010 N N . SER A 1 135 ? -0.864 3.675 -2.835 1.00 94.00 135 SER A N 1
ATOM 1011 C CA . SER A 1 135 ? -1.810 3.226 -1.803 1.00 94.00 135 SER A CA 1
ATOM 1012 C C . SER A 1 135 ? -2.349 4.385 -0.972 1.00 94.00 135 SER A C 1
ATOM 1014 O O . SER A 1 135 ? -1.587 5.089 -0.314 1.00 94.00 135 SER A O 1
ATOM 1016 N N . ASP A 1 136 ? -3.676 4.503 -0.934 1.00 92.31 136 ASP A N 1
ATOM 1017 C CA . ASP A 1 136 ? -4.374 5.429 -0.042 1.00 92.31 136 ASP A CA 1
ATOM 1018 C C . ASP A 1 136 ? -4.441 4.896 1.404 1.00 92.31 136 ASP A C 1
ATOM 1020 O O . ASP A 1 136 ? -4.402 5.675 2.354 1.00 92.31 136 ASP A O 1
ATOM 1024 N N . THR A 1 137 ? -4.504 3.571 1.608 1.00 97.19 137 THR A N 1
ATOM 1025 C CA . THR A 1 137 ? -4.620 2.977 2.955 1.00 97.19 137 THR A CA 1
ATOM 1026 C C . THR A 1 137 ? -3.292 2.931 3.704 1.00 97.19 137 THR A C 1
ATOM 1028 O O . THR A 1 137 ? -3.294 2.982 4.931 1.00 97.19 137 THR A O 1
ATOM 1031 N N . ALA A 1 138 ? -2.155 2.868 3.006 1.00 96.62 138 ALA A N 1
ATOM 1032 C CA . ALA A 1 138 ? -0.832 2.868 3.626 1.00 96.62 138 ALA A CA 1
ATOM 1033 C C . ALA A 1 138 ? -0.583 4.087 4.542 1.00 96.62 138 ALA A C 1
ATOM 1035 O O . ALA A 1 138 ? -0.242 3.871 5.707 1.00 96.62 138 ALA A O 1
ATOM 1036 N N . PRO A 1 139 ? -0.791 5.352 4.112 1.00 94.19 139 PRO A N 1
ATOM 1037 C CA . PRO A 1 139 ? -0.610 6.497 5.004 1.00 94.19 139 PRO A CA 1
ATOM 1038 C C . PRO A 1 139 ? -1.595 6.509 6.173 1.00 94.19 139 PRO A C 1
ATOM 1040 O O . PRO A 1 139 ? -1.207 6.888 7.275 1.00 94.19 139 PRO A O 1
ATOM 1043 N N . ALA A 1 140 ? -2.840 6.062 5.969 1.00 95.25 140 ALA A N 1
ATOM 1044 C CA . ALA A 1 140 ? -3.821 5.942 7.047 1.00 95.25 140 ALA A CA 1
ATOM 1045 C C . ALA A 1 140 ? -3.357 4.963 8.131 1.00 95.25 140 ALA A C 1
ATOM 1047 O O . ALA A 1 140 ? -3.367 5.288 9.316 1.00 95.25 140 ALA A O 1
ATOM 1048 N N . LEU A 1 141 ? -2.887 3.787 7.724 1.00 97.69 141 LEU A N 1
ATOM 1049 C CA . LEU A 1 141 ? -2.389 2.764 8.638 1.00 97.69 141 LEU A CA 1
ATOM 1050 C C . LEU A 1 141 ? -1.101 3.197 9.350 1.00 97.69 141 LEU A C 1
ATOM 1052 O O . LEU A 1 141 ? -0.968 2.972 10.551 1.00 97.69 141 LEU A O 1
ATOM 1056 N N . ILE A 1 142 ? -0.187 3.882 8.657 1.00 95.69 142 ILE A N 1
ATOM 1057 C CA . ILE A 1 142 ? 1.019 4.454 9.279 1.00 95.69 142 ILE A CA 1
ATOM 1058 C C . ILE A 1 142 ? 0.643 5.530 10.307 1.00 95.69 142 ILE A C 1
ATOM 1060 O O . ILE A 1 142 ? 1.165 5.524 11.421 1.00 95.69 142 ILE A O 1
ATOM 1064 N N . ALA A 1 143 ? -0.308 6.417 9.992 1.00 90.62 143 ALA A N 1
ATOM 1065 C CA . ALA A 1 143 ? -0.797 7.433 10.931 1.00 90.62 143 ALA A CA 1
ATOM 1066 C C . ALA A 1 143 ? -1.469 6.819 12.177 1.00 90.62 143 ALA A C 1
ATOM 1068 O O . ALA A 1 143 ? -1.427 7.400 13.267 1.00 90.62 143 ALA A O 1
ATOM 1069 N N . LEU A 1 144 ? -2.059 5.631 12.031 1.00 93.75 144 LEU A N 1
ATOM 1070 C CA . LEU A 1 144 ? -2.617 4.839 13.127 1.00 93.75 144 LEU A CA 1
ATOM 1071 C C . LEU A 1 144 ? -1.558 4.011 13.880 1.00 93.75 144 LEU A C 1
ATOM 1073 O O . LEU A 1 144 ? -1.864 3.433 14.919 1.00 93.75 144 LEU A O 1
ATOM 1077 N N . GLY A 1 145 ? -0.307 3.980 13.411 1.00 94.62 145 GLY A N 1
ATOM 1078 C CA . GLY A 1 145 ? 0.774 3.212 14.027 1.00 94.62 145 GLY A CA 1
ATOM 1079 C C . GLY A 1 145 ? 0.623 1.703 13.850 1.00 94.62 145 GLY A C 1
ATOM 1080 O O . GLY A 1 145 ? 0.946 0.960 14.776 1.00 94.62 145 GLY A O 1
ATOM 1081 N N . ALA A 1 146 ? 0.094 1.275 12.703 1.00 98.00 146 ALA A N 1
ATOM 1082 C CA . ALA A 1 146 ? -0.122 -0.127 12.386 1.00 98.00 146 ALA A CA 1
ATOM 1083 C C . ALA A 1 146 ? 1.190 -0.919 12.273 1.00 98.00 146 ALA A C 1
ATOM 1085 O O . ALA A 1 146 ? 2.232 -0.396 11.872 1.00 98.00 146 ALA A O 1
ATOM 1086 N N . THR A 1 147 ? 1.107 -2.212 12.560 1.00 98.69 147 THR A N 1
ATOM 1087 C CA . THR A 1 147 ? 2.143 -3.204 12.274 1.00 98.69 147 THR A CA 1
ATOM 1088 C C . THR A 1 147 ? 1.639 -4.197 11.235 1.00 98.69 147 THR A C 1
ATOM 1090 O O . THR A 1 147 ? 0.436 -4.381 11.048 1.00 98.69 147 THR A O 1
ATOM 1093 N N . VAL A 1 148 ? 2.565 -4.844 10.538 1.00 98.56 148 VAL A N 1
ATOM 1094 C CA . VAL A 1 148 ? 2.273 -5.906 9.575 1.00 98.56 148 VAL A CA 1
ATOM 1095 C C . VAL A 1 148 ? 2.902 -7.210 10.016 1.00 98.56 148 VAL A C 1
ATOM 1097 O O . VAL A 1 148 ? 4.020 -7.208 10.534 1.00 98.56 148 VAL A O 1
ATOM 1100 N N . LYS A 1 149 ? 2.203 -8.317 9.769 1.00 98.50 149 LYS A N 1
ATOM 1101 C CA . LYS A 1 149 ? 2.733 -9.668 9.926 1.00 98.50 149 LYS A CA 1
ATOM 1102 C C . LYS A 1 149 ? 3.001 -10.285 8.559 1.00 98.50 149 LYS A C 1
ATOM 1104 O O . LYS A 1 149 ? 2.124 -10.332 7.694 1.00 98.50 149 LYS A O 1
ATOM 1109 N N . ILE A 1 150 ? 4.218 -10.778 8.395 1.00 98.44 150 ILE A N 1
ATOM 1110 C CA . ILE A 1 150 ? 4.690 -11.482 7.211 1.00 98.44 150 ILE A CA 1
ATOM 1111 C C . ILE A 1 150 ? 4.975 -12.926 7.611 1.00 98.44 150 ILE A C 1
ATOM 1113 O O . ILE A 1 150 ? 5.639 -13.172 8.618 1.00 98.44 150 ILE A O 1
ATOM 1117 N N . VAL A 1 151 ? 4.486 -13.868 6.814 1.00 97.75 151 VAL A N 1
ATOM 1118 C CA . VAL A 1 151 ? 4.719 -15.305 6.983 1.00 97.75 151 VAL A CA 1
ATOM 1119 C C . VAL A 1 151 ? 5.552 -15.800 5.811 1.00 97.75 151 VAL A C 1
ATOM 1121 O O . VAL A 1 151 ? 5.242 -15.503 4.656 1.00 97.75 151 VAL A O 1
ATOM 1124 N N . GLY A 1 152 ? 6.601 -16.564 6.098 1.00 96.56 152 GLY A N 1
ATOM 1125 C CA . GLY A 1 152 ? 7.493 -17.115 5.087 1.00 96.56 152 GLY A CA 1
ATOM 1126 C C . GLY A 1 152 ? 8.139 -18.431 5.512 1.00 96.56 152 GLY A C 1
ATOM 1127 O O . GLY A 1 152 ? 7.929 -18.909 6.626 1.00 96.56 152 GLY A O 1
ATOM 1128 N N . PRO A 1 153 ? 8.971 -19.026 4.642 1.00 96.31 153 PRO A N 1
ATOM 1129 C CA . PRO A 1 153 ? 9.626 -20.307 4.917 1.00 96.31 153 PRO A CA 1
ATOM 1130 C C . PRO A 1 153 ? 10.606 -20.259 6.100 1.00 96.31 153 PRO A C 1
ATOM 1132 O O . PRO A 1 153 ? 10.895 -21.293 6.692 1.00 96.31 153 PRO A O 1
ATOM 1135 N N . ASN A 1 154 ? 11.100 -19.070 6.453 1.00 95.06 154 ASN A N 1
ATOM 1136 C CA . ASN A 1 154 ? 12.046 -18.861 7.551 1.00 95.06 154 ASN A CA 1
ATOM 1137 C C . ASN A 1 154 ? 11.358 -18.448 8.866 1.00 95.06 154 ASN A C 1
ATOM 1139 O O . ASN A 1 154 ? 12.039 -18.055 9.812 1.00 95.06 154 ASN A O 1
ATOM 1143 N N . GLY A 1 155 ? 10.025 -18.528 8.923 1.00 96.00 155 GLY A N 1
ATOM 1144 C CA . GLY A 1 155 ? 9.211 -18.145 10.073 1.00 96.00 155 GLY A CA 1
ATOM 1145 C C . GLY A 1 155 ? 8.432 -16.847 9.872 1.00 96.00 155 GLY A C 1
ATOM 1146 O O . GLY A 1 155 ? 8.464 -16.219 8.810 1.00 96.00 155 GLY A O 1
ATOM 1147 N N . ASP A 1 156 ? 7.716 -16.469 10.926 1.00 97.31 156 ASP A N 1
ATOM 1148 C CA . ASP A 1 156 ? 6.874 -15.279 10.963 1.00 97.31 156 ASP A CA 1
ATOM 1149 C C . ASP A 1 156 ? 7.688 -14.072 11.440 1.00 97.31 156 ASP A C 1
ATOM 1151 O O . ASP A 1 156 ? 8.480 -14.171 12.382 1.00 97.31 156 ASP A O 1
ATOM 1155 N N . ARG A 1 157 ? 7.447 -12.903 10.845 1.00 97.31 157 ARG A N 1
ATOM 1156 C CA . ARG A 1 157 ? 8.002 -11.633 11.325 1.00 97.31 157 ARG A CA 1
ATOM 1157 C C . ARG A 1 157 ? 6.949 -10.540 11.364 1.00 97.31 157 ARG A C 1
ATOM 1159 O O . ARG A 1 157 ? 6.137 -10.407 10.451 1.00 97.31 157 ARG A O 1
ATOM 1166 N N . THR A 1 158 ? 7.015 -9.732 12.415 1.00 98.12 158 THR A N 1
ATOM 1167 C CA . THR A 1 158 ? 6.139 -8.577 12.620 1.00 98.12 158 THR A CA 1
ATOM 1168 C C . THR A 1 158 ? 6.979 -7.313 12.683 1.00 98.12 158 THR A C 1
ATOM 1170 O O . THR A 1 158 ? 8.022 -7.294 13.336 1.00 98.12 158 THR A O 1
ATOM 1173 N N . MET A 1 159 ? 6.532 -6.253 12.015 1.00 98.06 159 MET A N 1
ATOM 1174 C CA . MET A 1 159 ? 7.234 -4.966 11.979 1.00 98.06 159 MET A CA 1
ATOM 1175 C C . MET A 1 159 ? 6.252 -3.793 11.888 1.00 98.06 159 MET A C 1
ATOM 1177 O O . MET A 1 159 ? 5.110 -3.999 11.469 1.00 98.06 159 MET A O 1
ATOM 1181 N N . PRO A 1 160 ? 6.661 -2.567 12.260 1.00 98.25 160 PRO A N 1
ATOM 1182 C CA . PRO A 1 160 ? 5.910 -1.358 11.928 1.00 98.25 160 PRO A CA 1
ATOM 1183 C C . PRO A 1 160 ? 5.624 -1.282 10.427 1.00 98.25 160 PRO A C 1
ATOM 1185 O O . PRO A 1 160 ? 6.483 -1.616 9.611 1.00 98.25 160 PRO A O 1
ATOM 1188 N N . LEU A 1 161 ? 4.425 -0.839 10.045 1.00 97.31 161 LEU A N 1
ATOM 1189 C CA . LEU A 1 161 ? 4.063 -0.736 8.631 1.00 97.31 161 LEU A CA 1
ATOM 1190 C C . LEU A 1 161 ? 4.963 0.259 7.883 1.00 97.31 161 LEU A C 1
ATOM 1192 O O . LEU A 1 161 ? 5.210 0.065 6.698 1.00 97.31 161 LEU A O 1
ATOM 1196 N N . GLU A 1 162 ? 5.488 1.302 8.533 1.00 94.19 162 GLU A N 1
ATOM 1197 C CA . GLU A 1 162 ? 6.453 2.193 7.875 1.00 94.19 162 GLU A CA 1
ATOM 1198 C C . GL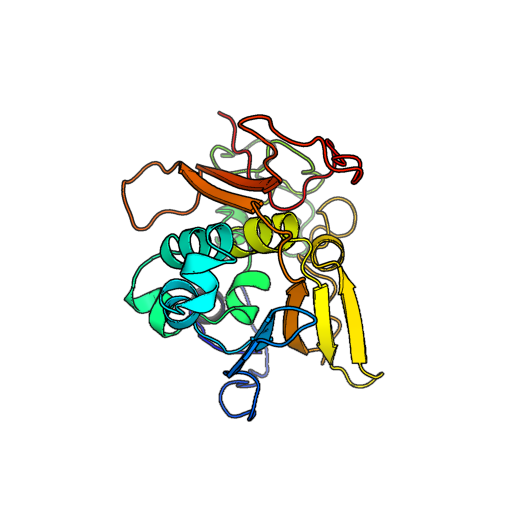U A 1 162 ? 7.727 1.468 7.411 1.00 94.19 162 GLU A C 1
ATOM 1200 O O . GLU A 1 162 ? 8.259 1.796 6.353 1.00 94.19 162 GLU A O 1
ATOM 1205 N N . ASP A 1 163 ? 8.167 0.445 8.147 1.00 96.06 163 ASP A N 1
ATOM 1206 C CA . ASP A 1 163 ? 9.373 -0.331 7.842 1.00 96.06 163 ASP A CA 1
ATOM 1207 C C . ASP A 1 163 ? 9.112 -1.419 6.786 1.00 96.06 163 ASP A C 1
ATOM 1209 O O . ASP A 1 163 ? 10.048 -2.017 6.256 1.00 96.06 163 ASP A O 1
ATOM 1213 N N . PHE A 1 164 ? 7.843 -1.662 6.440 1.00 97.25 164 PHE A N 1
ATOM 1214 C CA . PHE A 1 164 ? 7.472 -2.556 5.346 1.00 97.25 164 PHE A CA 1
ATOM 1215 C C . PHE A 1 164 ? 7.900 -2.002 3.984 1.00 97.25 164 PHE A C 1
ATOM 1217 O O . PHE A 1 164 ? 8.222 -2.779 3.083 1.00 97.25 164 PHE A O 1
ATOM 1224 N N . PHE A 1 165 ? 7.883 -0.675 3.826 1.00 95.44 165 PHE A N 1
ATOM 1225 C CA . PHE A 1 165 ? 8.152 -0.006 2.558 1.00 95.44 165 PHE A CA 1
ATOM 1226 C C . PHE A 1 165 ? 9.641 0.277 2.370 1.00 95.44 165 PHE A C 1
ATOM 1228 O O . PHE A 1 165 ? 10.321 0.778 3.265 1.00 95.44 165 PHE A O 1
ATOM 1235 N N . VAL A 1 166 ? 10.137 0.002 1.166 1.00 92.19 166 VAL A N 1
ATOM 1236 C CA . VAL A 1 166 ? 11.523 0.272 0.777 1.00 92.19 166 VAL A CA 1
ATOM 1237 C C . VAL A 1 166 ? 11.571 1.576 -0.003 1.00 92.19 166 VAL A C 1
ATOM 1239 O O . VAL A 1 166 ? 10.827 1.767 -0.966 1.00 92.19 166 VAL A O 1
ATOM 1242 N N . LEU A 1 167 ? 12.444 2.482 0.432 1.00 90.00 167 LEU A N 1
ATOM 1243 C CA . LEU A 1 167 ? 12.650 3.751 -0.248 1.00 90.00 167 LEU A CA 1
ATOM 1244 C C . LEU A 1 167 ? 13.501 3.565 -1.518 1.00 90.00 167 LEU A C 1
ATOM 1246 O O . LEU A 1 167 ? 14.377 2.693 -1.550 1.00 90.00 167 LEU A O 1
ATOM 1250 N N . PRO A 1 168 ? 13.269 4.388 -2.560 1.00 88.44 168 PRO A N 1
ATOM 1251 C CA . PRO A 1 168 ? 14.031 4.354 -3.807 1.00 88.44 168 PRO A CA 1
ATOM 1252 C C . PRO A 1 168 ? 15.554 4.358 -3.656 1.00 88.44 168 PRO A C 1
ATOM 1254 O O . PRO A 1 168 ? 16.231 3.673 -4.420 1.00 88.44 168 PRO A O 1
ATOM 1257 N N . ASP A 1 169 ? 16.078 5.110 -2.689 1.00 88.44 169 ASP A N 1
ATOM 1258 C CA . ASP A 1 169 ? 17.509 5.273 -2.404 1.00 88.44 169 ASP A CA 1
ATOM 1259 C C . ASP A 1 169 ? 18.149 3.998 -1.842 1.00 88.44 169 ASP A C 1
ATOM 1261 O O . ASP A 1 169 ? 19.331 3.744 -2.067 1.00 88.44 169 ASP A O 1
ATOM 1265 N N . VAL A 1 170 ? 17.358 3.171 -1.157 1.00 90.31 170 VAL A N 1
ATOM 1266 C CA . VAL A 1 170 ? 17.768 1.855 -0.659 1.00 90.31 170 VAL A CA 1
ATOM 1267 C C . VAL A 1 170 ? 17.681 0.808 -1.766 1.00 90.31 170 VAL A C 1
ATOM 1269 O O . VAL A 1 170 ? 18.612 0.025 -1.956 1.00 90.31 170 VAL A O 1
ATOM 1272 N N . ASN A 1 171 ? 16.561 0.760 -2.493 1.00 91.56 171 ASN A N 1
ATOM 1273 C CA . ASN A 1 171 ? 16.404 -0.137 -3.634 1.00 91.56 171 ASN A CA 1
ATOM 1274 C C . ASN A 1 171 ? 15.410 0.439 -4.659 1.00 91.56 171 ASN A C 1
ATOM 1276 O O . ASN A 1 171 ? 14.202 0.432 -4.414 1.00 91.56 171 ASN A O 1
ATOM 1280 N N . PRO A 1 172 ? 15.862 0.851 -5.856 1.00 91.69 172 PRO A N 1
ATOM 1281 C CA . PRO A 1 172 ? 14.980 1.477 -6.840 1.00 91.69 172 PRO A CA 1
ATOM 1282 C C . PRO A 1 172 ? 13.974 0.503 -7.478 1.00 91.69 172 PRO A C 1
ATOM 1284 O O . PRO A 1 172 ? 12.958 0.930 -8.039 1.00 91.69 172 PRO A O 1
ATOM 1287 N N . GLN A 1 173 ? 14.221 -0.806 -7.400 1.00 92.75 173 GLN A N 1
ATOM 1288 C CA . GLN A 1 173 ? 13.417 -1.841 -8.059 1.00 92.75 173 GLN A CA 1
ATOM 1289 C C . GLN A 1 173 ? 12.319 -2.421 -7.156 1.00 92.75 173 GLN A C 1
ATOM 1291 O O . GLN A 1 173 ? 11.382 -3.046 -7.658 1.00 92.75 173 GLN A O 1
ATOM 1296 N N . ARG A 1 174 ? 12.390 -2.183 -5.840 1.00 92.00 174 ARG A N 1
ATOM 1297 C CA . ARG A 1 174 ? 11.471 -2.755 -4.845 1.00 92.00 174 ARG A CA 1
ATOM 1298 C C . ARG A 1 174 ? 10.685 -1.677 -4.104 1.00 92.00 174 ARG A C 1
ATOM 1300 O O . ARG A 1 174 ? 11.193 -0.594 -3.858 1.00 92.00 174 ARG A O 1
ATOM 1307 N N . GLU A 1 175 ? 9.441 -1.984 -3.748 1.00 92.38 175 GLU A N 1
ATOM 1308 C CA . GLU A 1 175 ? 8.564 -1.106 -2.954 1.00 92.38 175 GLU A CA 1
ATOM 1309 C C . GLU A 1 175 ? 8.427 -1.563 -1.506 1.00 92.38 175 GLU A C 1
ATOM 1311 O O . GLU A 1 175 ? 8.016 -0.785 -0.651 1.00 92.38 175 GLU A O 1
ATOM 1316 N N . ASN A 1 176 ? 8.727 -2.831 -1.234 1.00 95.62 176 ASN A N 1
ATOM 1317 C CA . ASN A 1 176 ? 8.558 -3.437 0.075 1.00 95.62 176 ASN A CA 1
ATOM 1318 C C . ASN A 1 176 ? 9.601 -4.528 0.343 1.00 95.62 176 ASN A C 1
ATOM 1320 O O . ASN A 1 176 ? 10.298 -4.993 -0.566 1.00 95.62 176 ASN A O 1
ATOM 1324 N N . VAL A 1 177 ? 9.677 -4.934 1.607 1.00 96.75 177 VAL A N 1
ATOM 1325 C CA . VAL A 1 177 ? 10.676 -5.866 2.146 1.00 96.75 177 VAL A CA 1
ATOM 1326 C C . VAL A 1 177 ? 10.339 -7.354 1.967 1.00 96.75 177 VAL A C 1
ATOM 1328 O O . VAL A 1 177 ? 11.072 -8.179 2.504 1.00 96.75 177 VAL A O 1
ATOM 1331 N N . LEU A 1 178 ? 9.259 -7.726 1.260 1.00 97.19 178 LEU A N 1
ATOM 1332 C CA . LEU A 1 178 ? 8.848 -9.134 1.099 1.00 97.19 178 LEU A CA 1
ATOM 1333 C C . LEU A 1 178 ? 9.869 -9.954 0.309 1.00 97.19 178 LEU A C 1
ATOM 1335 O O . LEU A 1 178 ? 10.071 -9.737 -0.883 1.00 97.19 178 LEU A O 1
ATOM 1339 N N . GLU A 1 179 ? 10.493 -10.930 0.939 1.00 96.00 179 GLU A N 1
ATOM 1340 C CA . GLU A 1 179 ? 11.412 -11.848 0.279 1.00 96.00 179 GLU A CA 1
ATOM 1341 C C . GLU A 1 179 ? 10.670 -12.917 -0.541 1.00 96.00 179 GLU A C 1
ATOM 1343 O O . GLU A 1 179 ? 9.456 -13.114 -0.392 1.00 96.00 179 GLU A O 1
ATOM 1348 N N . PRO A 1 180 ? 11.366 -13.634 -1.444 1.00 93.75 180 PRO A N 1
ATOM 1349 C CA . PRO A 1 180 ? 10.759 -14.735 -2.175 1.00 93.75 180 PRO A CA 1
ATOM 1350 C C . PRO A 1 180 ? 10.066 -15.733 -1.235 1.00 93.75 180 PRO A C 1
ATOM 1352 O O . PRO A 1 180 ? 10.660 -16.225 -0.278 1.00 93.75 180 PRO A O 1
ATOM 1355 N N . ASN A 1 181 ? 8.818 -16.077 -1.563 1.00 93.56 181 ASN A N 1
ATOM 1356 C CA . ASN A 1 181 ? 7.936 -16.960 -0.784 1.00 93.56 181 ASN A CA 1
ATOM 1357 C C . ASN A 1 181 ? 7.417 -16.388 0.547 1.00 93.56 181 ASN A C 1
ATOM 1359 O O . ASN A 1 181 ? 6.838 -17.140 1.328 1.00 93.56 181 ASN A O 1
ATOM 1363 N N . GLU A 1 182 ? 7.560 -15.087 0.796 1.00 96.88 182 GLU A N 1
ATOM 1364 C CA . GLU A 1 182 ? 6.873 -14.420 1.902 1.00 96.88 182 GLU A CA 1
ATOM 1365 C C . GLU A 1 182 ? 5.503 -13.866 1.493 1.00 96.88 182 GLU A C 1
ATOM 1367 O O . GLU A 1 182 ? 5.298 -13.399 0.369 1.00 96.88 182 GLU A O 1
ATOM 1372 N N . VAL A 1 183 ? 4.561 -13.895 2.435 1.00 97.00 183 VAL A N 1
ATOM 1373 C CA . VAL A 1 183 ? 3.193 -13.397 2.285 1.00 97.00 183 VAL A CA 1
ATOM 1374 C C . VAL A 1 183 ? 2.904 -12.413 3.414 1.00 97.00 183 VAL A C 1
ATOM 1376 O O . VAL A 1 183 ? 3.059 -12.749 4.585 1.00 97.00 183 VAL A O 1
ATOM 1379 N N . LEU A 1 184 ? 2.420 -11.218 3.081 1.00 98.00 184 LEU A N 1
ATOM 1380 C CA . LEU A 1 184 ? 1.747 -10.350 4.048 1.00 98.00 184 LEU A CA 1
ATOM 1381 C C . LEU A 1 184 ? 0.400 -10.987 4.421 1.00 98.00 184 LEU A C 1
ATOM 1383 O O . LEU A 1 184 ? -0.462 -11.112 3.550 1.00 98.00 184 LEU A O 1
ATOM 1387 N N . THR A 1 185 ? 0.214 -11.391 5.678 1.00 98.00 185 THR A N 1
ATOM 1388 C CA . THR A 1 185 ? -0.991 -12.125 6.112 1.00 98.00 185 THR A CA 1
ATOM 1389 C C . THR A 1 185 ? -1.995 -11.259 6.852 1.00 98.00 185 THR A C 1
ATOM 1391 O O . THR A 1 185 ? -3.195 -11.436 6.666 1.00 98.00 185 THR A O 1
ATOM 1394 N N . GLU A 1 186 ? -1.535 -10.310 7.663 1.00 97.44 186 GLU A N 1
ATOM 1395 C CA . GLU A 1 186 ? -2.413 -9.446 8.455 1.00 97.44 186 GLU A CA 1
ATOM 1396 C C . GLU A 1 186 ? -1.755 -8.102 8.777 1.00 97.44 186 GLU A C 1
ATOM 1398 O O . GLU A 1 186 ? -0.527 -7.959 8.793 1.00 97.44 186 GLU A O 1
ATOM 1403 N N . VAL A 1 187 ? -2.608 -7.118 9.038 1.00 98.69 187 VAL A N 1
ATOM 1404 C CA . VAL A 1 187 ? -2.254 -5.793 9.538 1.00 98.69 187 VAL A CA 1
ATOM 1405 C C . VAL A 1 187 ? -2.913 -5.623 10.896 1.00 98.69 187 VAL A C 1
ATOM 1407 O O . VAL A 1 187 ? -4.131 -5.762 11.011 1.00 98.69 187 VAL A O 1
ATOM 1410 N N . HIS A 1 188 ? -2.126 -5.302 11.915 1.00 98.62 188 HIS A N 1
ATOM 1411 C CA . HIS A 1 188 ? -2.637 -4.983 13.239 1.00 98.62 188 HIS A CA 1
ATOM 1412 C C . HIS A 1 188 ? -2.602 -3.471 13.460 1.00 98.62 188 HIS A C 1
ATOM 1414 O O . HIS A 1 188 ? -1.583 -2.817 13.239 1.00 98.62 188 HIS A O 1
ATOM 1420 N N . VAL A 1 189 ? -3.719 -2.907 13.905 1.00 97.94 189 VAL A N 1
ATOM 1421 C CA . VAL A 1 189 ? -3.888 -1.484 14.186 1.00 97.94 189 VAL A CA 1
ATOM 1422 C C . VAL A 1 189 ? -4.207 -1.326 15.672 1.00 97.94 189 VAL A C 1
ATOM 1424 O O . VAL A 1 189 ? -5.251 -1.811 16.114 1.00 97.94 189 VAL A O 1
ATOM 1427 N N . PRO A 1 190 ? -3.354 -0.649 16.458 1.00 96.62 190 PRO A N 1
ATOM 1428 C CA . PRO A 1 190 ? -3.547 -0.554 17.900 1.00 96.62 190 PRO A CA 1
ATOM 1429 C C . PRO A 1 190 ? -4.848 0.176 18.247 1.00 96.62 190 PRO A C 1
ATOM 1431 O O . PRO A 1 190 ? -5.304 1.044 17.499 1.00 96.62 190 PRO A O 1
ATOM 1434 N N . GLN A 1 191 ? -5.433 -0.144 19.402 1.00 93.62 191 GLN A N 1
ATOM 1435 C CA . GLN A 1 191 ? -6.607 0.564 19.915 1.00 93.62 191 GLN A CA 1
ATOM 1436 C C . GLN A 1 191 ? -6.326 2.084 20.003 1.00 93.62 191 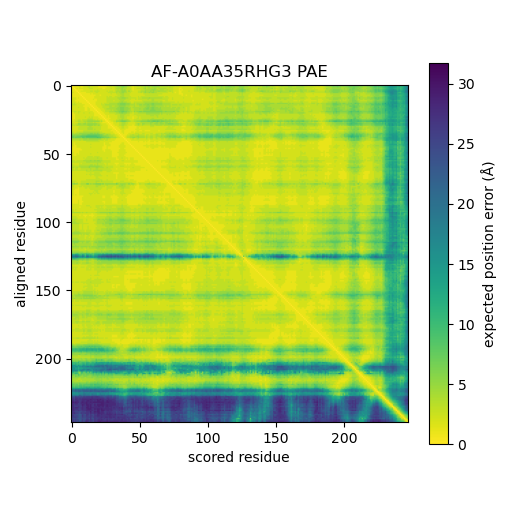GLN A C 1
ATOM 1438 O O . GLN A 1 191 ? -5.378 2.496 20.685 1.00 93.62 191 GLN A O 1
ATOM 1443 N N . PRO A 1 192 ? -7.131 2.943 19.349 1.00 87.94 192 PRO A N 1
ATOM 1444 C CA . PRO A 1 192 ? -7.003 4.386 19.466 1.00 87.94 192 PRO A CA 1
ATOM 1445 C C . PRO A 1 192 ? -7.279 4.820 20.901 1.00 87.94 192 PRO A C 1
ATOM 1447 O O . PRO A 1 192 ? -8.114 4.241 21.602 1.00 87.94 192 PRO A O 1
ATOM 1450 N N . LYS A 1 193 ? -6.597 5.873 21.343 1.00 86.62 193 LYS A N 1
ATOM 1451 C CA . LYS A 1 193 ? -6.868 6.451 22.656 1.00 86.62 193 LYS A CA 1
ATOM 1452 C C . LYS A 1 193 ? -8.257 7.089 22.690 1.00 86.62 193 LYS A C 1
ATOM 1454 O O . LYS A 1 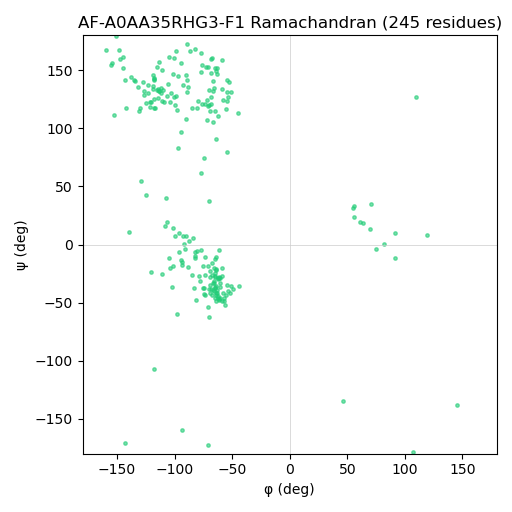193 ? -8.840 7.444 21.663 1.00 86.62 193 LYS A O 1
ATOM 1459 N N . ALA A 1 194 ? -8.776 7.278 23.900 1.00 84.19 194 ALA A N 1
ATOM 1460 C CA . ALA A 1 194 ? -9.995 8.049 24.093 1.00 84.19 194 ALA A CA 1
ATOM 1461 C C . ALA A 1 194 ? -9.852 9.447 23.464 1.00 84.19 194 ALA A C 1
ATOM 1463 O O . ALA A 1 194 ? -8.790 10.063 23.527 1.00 84.19 194 ALA A O 1
ATOM 1464 N N . HIS A 1 195 ? -10.935 9.938 22.859 1.00 85.94 195 HIS A N 1
ATOM 1465 C CA . HIS A 1 195 ? -10.991 11.251 22.203 1.00 85.94 195 HIS A CA 1
ATOM 1466 C C . HIS A 1 195 ? -10.022 11.435 21.024 1.00 85.94 195 HIS A C 1
ATOM 1468 O O . HIS A 1 195 ? -9.749 12.568 20.617 1.00 85.94 195 HIS A O 1
ATOM 1474 N N . THR A 1 196 ? -9.527 10.343 20.437 1.00 86.88 196 THR A N 1
ATOM 1475 C CA . THR A 1 196 ? -8.834 10.403 19.153 1.00 86.88 196 THR A CA 1
ATOM 1476 C C . THR A 1 196 ? -9.802 10.808 18.036 1.00 86.88 196 THR A C 1
ATOM 1478 O O . THR A 1 196 ? -10.902 10.271 17.918 1.00 86.88 196 THR A O 1
ATOM 1481 N N . LYS A 1 197 ? -9.385 11.769 17.210 1.00 86.56 197 LYS A N 1
ATOM 1482 C CA . LYS A 1 197 ? -10.038 12.161 15.958 1.00 86.56 197 LYS A CA 1
ATOM 1483 C C . LYS A 1 197 ? -9.083 11.907 14.803 1.00 86.56 197 LYS A C 1
ATOM 1485 O O . LYS A 1 197 ? -7.884 12.157 14.923 1.00 86.56 197 LYS A O 1
ATOM 1490 N N . SER A 1 198 ? -9.612 11.443 13.680 1.00 89.25 198 SER A N 1
ATOM 1491 C CA . SER A 1 198 ? -8.803 11.140 12.506 1.00 89.25 198 SER A CA 1
ATOM 1492 C C . SER A 1 198 ? -9.556 11.471 11.222 1.00 89.25 198 SER A C 1
ATOM 1494 O O . SER A 1 198 ? -10.785 11.480 11.224 1.00 89.25 198 SER A O 1
ATOM 1496 N N . THR A 1 199 ? -8.826 11.795 10.156 1.00 90.56 199 THR A N 1
ATOM 1497 C CA . THR A 1 199 ? -9.404 12.048 8.831 1.00 90.56 199 THR A CA 1
ATOM 1498 C C . THR A 1 199 ? -8.388 11.791 7.722 1.00 90.56 199 THR A C 1
ATOM 1500 O O . THR A 1 199 ? -7.174 11.891 7.938 1.00 90.56 199 THR A O 1
ATOM 1503 N N . TYR A 1 200 ? -8.887 11.465 6.536 1.00 90.25 200 TYR A N 1
ATOM 1504 C CA . TYR A 1 200 ? -8.149 11.285 5.303 1.00 90.25 200 TYR A CA 1
ATOM 1505 C C . TYR A 1 200 ? -8.658 12.252 4.232 1.00 90.25 200 TYR A C 1
ATOM 1507 O O . TYR A 1 200 ? -9.803 12.182 3.785 1.00 90.25 200 TYR A O 1
ATOM 1515 N N . VAL A 1 201 ? -7.777 13.132 3.765 1.00 87.81 201 VAL A N 1
ATOM 1516 C CA . VAL A 1 201 ? -8.077 14.078 2.685 1.00 87.81 201 VAL A CA 1
ATOM 1517 C C . VAL A 1 201 ? -7.263 13.699 1.462 1.00 87.81 201 VAL A C 1
ATOM 1519 O O . VAL A 1 201 ? -6.049 13.525 1.554 1.00 87.81 201 VAL A O 1
ATOM 1522 N N . LYS A 1 202 ? -7.920 13.607 0.303 1.00 86.50 202 LYS A N 1
ATOM 1523 C CA . LYS A 1 202 ? -7.288 13.272 -0.975 1.00 86.50 202 LYS A CA 1
ATOM 1524 C C . LYS A 1 202 ? -7.687 14.264 -2.058 1.00 86.50 202 LYS A C 1
ATOM 1526 O O . LYS A 1 202 ? -8.854 14.344 -2.433 1.00 86.50 202 LYS A O 1
ATOM 1531 N N . ILE A 1 203 ? -6.696 14.972 -2.584 1.00 84.25 203 ILE A N 1
ATOM 1532 C CA . ILE A 1 203 ? -6.825 15.907 -3.701 1.00 84.25 203 ILE A CA 1
ATOM 1533 C C . ILE A 1 203 ? -6.521 15.152 -4.996 1.00 84.25 203 ILE A C 1
ATOM 1535 O O . ILE A 1 203 ? -5.592 14.345 -5.044 1.00 84.25 203 ILE A O 1
ATOM 1539 N N . ARG A 1 204 ? -7.319 15.386 -6.039 1.00 79.62 204 ARG A N 1
ATOM 1540 C CA . ARG A 1 204 ? -7.237 14.709 -7.343 1.00 79.62 204 ARG A CA 1
ATOM 1541 C C . ARG A 1 204 ? -7.598 15.686 -8.457 1.00 79.62 204 ARG A C 1
ATOM 1543 O O . ARG A 1 204 ? -8.245 16.694 -8.193 1.00 79.62 204 ARG A O 1
ATOM 1550 N N . GLU A 1 205 ? -7.218 15.359 -9.689 1.00 69.62 205 GLU A N 1
ATOM 1551 C CA . GLU A 1 205 ? -7.570 16.154 -10.873 1.00 69.62 205 GLU A CA 1
ATOM 1552 C C . GLU A 1 205 ? -9.048 15.963 -11.265 1.00 69.62 205 GLU A C 1
ATOM 1554 O O . GLU A 1 205 ? -9.725 16.932 -11.603 1.00 69.62 205 GLU A O 1
ATOM 1559 N N . ARG A 1 206 ? -9.590 14.741 -11.136 1.00 67.19 206 ARG A N 1
ATOM 1560 C CA . ARG A 1 206 ? -11.024 14.446 -11.309 1.00 67.19 206 ARG A CA 1
ATOM 1561 C C . ARG A 1 206 ? -11.686 14.062 -9.986 1.00 67.19 206 ARG A C 1
ATOM 1563 O O . ARG A 1 206 ? -11.077 13.452 -9.109 1.00 67.19 206 ARG A O 1
ATOM 1570 N N . GLY A 1 207 ? -12.981 14.368 -9.863 1.00 46.75 207 GLY A N 1
ATOM 1571 C CA . GLY A 1 207 ? -13.768 14.138 -8.640 1.00 46.75 207 GLY A CA 1
ATOM 1572 C C . GLY A 1 207 ? -13.949 12.666 -8.230 1.00 46.75 207 GLY A C 1
ATOM 1573 O O . GLY A 1 207 ? -14.412 12.395 -7.127 1.00 46.75 207 GLY A O 1
ATOM 1574 N N . SER A 1 208 ? -13.593 11.707 -9.090 1.00 59.06 208 SER A N 1
ATOM 1575 C CA . SER A 1 208 ? -13.574 10.266 -8.805 1.00 59.06 208 SER A CA 1
ATOM 1576 C C . SER A 1 208 ? -12.658 9.543 -9.806 1.00 59.06 208 SER A C 1
ATOM 1578 O O . SER A 1 208 ? -12.269 10.134 -10.811 1.00 59.06 208 SER A O 1
ATOM 1580 N N . PHE A 1 209 ? -12.319 8.273 -9.548 1.00 54.44 209 PHE A N 1
ATOM 1581 C CA . PHE A 1 209 ? -11.494 7.413 -10.423 1.00 54.44 209 PHE A CA 1
ATOM 1582 C C . PHE A 1 209 ? -10.036 7.854 -10.670 1.00 54.44 209 PHE A C 1
ATOM 1584 O O . PHE A 1 209 ? -9.395 7.332 -11.575 1.00 54.44 209 PHE A O 1
ATOM 1591 N N . ASP A 1 210 ? -9.479 8.724 -9.825 1.00 56.78 210 ASP A N 1
ATOM 1592 C CA . ASP A 1 210 ? -8.067 9.126 -9.905 1.00 56.78 210 ASP A CA 1
ATOM 1593 C C . ASP A 1 210 ? -7.236 8.698 -8.686 1.00 56.78 210 ASP A C 1
ATOM 1595 O O . ASP A 1 210 ? -7.739 8.554 -7.558 1.00 56.78 210 ASP A O 1
ATOM 1599 N N . PHE A 1 211 ? -5.934 8.522 -8.925 1.00 64.94 211 PHE A N 1
ATOM 1600 C CA . PHE A 1 211 ? -4.919 8.454 -7.875 1.00 64.94 211 PHE A CA 1
ATOM 1601 C C . PHE A 1 211 ? -4.762 9.822 -7.199 1.00 64.94 211 PHE A C 1
ATOM 1603 O O . PHE A 1 211 ? -5.203 10.845 -7.724 1.00 64.94 211 PHE A O 1
ATOM 1610 N N . ALA A 1 212 ? -4.203 9.834 -5.989 1.00 63.31 212 ALA A N 1
ATOM 1611 C CA . ALA A 1 212 ? -4.000 11.082 -5.262 1.00 63.31 212 ALA A CA 1
ATOM 1612 C C . ALA A 1 212 ? -2.988 11.939 -6.020 1.00 63.31 212 ALA A C 1
ATOM 1614 O O . ALA A 1 212 ? -1.950 11.410 -6.407 1.00 63.31 212 ALA A O 1
ATOM 1615 N N . LEU A 1 213 ? -3.281 13.232 -6.174 1.00 78.38 213 LEU A N 1
ATOM 1616 C CA . LEU A 1 213 ? -2.238 14.238 -6.324 1.00 78.38 213 LEU A CA 1
ATOM 1617 C C . LEU A 1 213 ? -1.535 14.378 -4.977 1.00 78.38 213 LEU A C 1
ATOM 1619 O O . LEU A 1 213 ? -0.393 13.996 -4.775 1.00 78.38 213 LEU A O 1
ATOM 1623 N N . VAL A 1 214 ? -2.293 14.806 -3.981 1.00 81.81 214 VAL A N 1
ATOM 1624 C CA . VAL A 1 214 ? -1.823 14.875 -2.604 1.00 81.81 214 VAL A CA 1
ATOM 1625 C C . VAL A 1 214 ? -2.821 14.145 -1.735 1.00 81.81 214 VAL A C 1
ATOM 1627 O O . VAL A 1 214 ? -4.032 14.278 -1.933 1.00 81.81 214 VAL A O 1
ATOM 1630 N N . SER A 1 215 ? -2.330 13.393 -0.757 1.00 83.44 215 SER A N 1
ATOM 1631 C CA . SER A 1 215 ? -3.191 12.877 0.299 1.00 83.44 215 SER A CA 1
ATOM 1632 C C . SER A 1 215 ? -2.568 13.033 1.670 1.00 83.44 215 SER A C 1
ATOM 1634 O O . SER A 1 215 ? -1.373 12.798 1.845 1.00 83.44 215 SER A O 1
ATOM 1636 N N . VAL A 1 216 ? -3.403 13.365 2.647 1.00 86.69 216 VAL A N 1
ATOM 1637 C CA . VAL A 1 216 ? -3.011 13.513 4.045 1.00 86.69 216 VAL A CA 1
ATOM 1638 C C . VAL A 1 216 ? -3.889 12.606 4.891 1.00 86.69 216 VAL A C 1
ATOM 1640 O O . VAL A 1 216 ? -5.110 12.740 4.892 1.00 86.69 216 VAL A O 1
ATOM 1643 N N . ALA A 1 217 ? -3.245 11.705 5.628 1.00 88.56 217 ALA A N 1
ATOM 1644 C CA . ALA A 1 217 ? -3.854 10.961 6.718 1.00 88.56 217 ALA A CA 1
ATOM 1645 C C . ALA A 1 217 ? -3.446 11.611 8.037 1.00 88.56 217 ALA A C 1
ATOM 1647 O O . ALA A 1 217 ? -2.257 11.811 8.293 1.00 88.56 217 ALA A O 1
ATOM 1648 N N . ALA A 1 218 ? -4.425 11.938 8.870 1.00 84.62 218 ALA A N 1
ATOM 1649 C CA . ALA A 1 218 ? -4.193 12.668 10.101 1.00 84.62 218 ALA A CA 1
ATOM 1650 C C . ALA A 1 218 ? -4.902 11.976 11.268 1.00 84.62 218 ALA A C 1
ATOM 1652 O O . ALA A 1 218 ? -6.052 11.561 11.140 1.00 84.62 218 ALA A O 1
ATOM 1653 N N . ASN A 1 219 ? -4.208 11.837 12.398 1.00 86.88 219 ASN A N 1
ATOM 1654 C CA . ASN A 1 219 ? -4.694 11.147 13.588 1.00 86.88 219 ASN A CA 1
ATOM 1655 C C . ASN A 1 219 ? -4.208 11.893 14.838 1.00 86.88 219 ASN A C 1
ATOM 1657 O O . ASN A 1 219 ? -3.000 12.015 15.050 1.00 86.88 219 ASN A O 1
ATOM 1661 N N . PHE A 1 220 ? -5.132 12.412 15.647 1.00 84.75 220 PHE A N 1
ATOM 1662 C CA . PHE A 1 220 ? -4.807 13.289 16.771 1.00 84.75 220 PHE A CA 1
ATOM 1663 C C . PHE A 1 220 ? -5.628 12.968 18.016 1.00 84.75 220 PHE A C 1
ATOM 1665 O O . PHE A 1 220 ? -6.812 12.658 17.934 1.00 84.75 220 PHE A O 1
ATOM 1672 N N . GLU A 1 221 ? -5.008 13.098 19.184 1.00 85.19 221 GLU A N 1
ATOM 1673 C CA . GLU A 1 221 ? -5.672 13.007 20.485 1.00 85.19 221 GLU A CA 1
ATOM 1674 C C . GLU A 1 221 ? -6.176 14.398 20.900 1.00 85.19 221 GLU A C 1
ATOM 1676 O O . GLU A 1 221 ? -5.436 15.382 20.823 1.00 85.19 221 GLU A O 1
ATOM 1681 N N . MET A 1 222 ? -7.437 14.493 21.322 1.00 81.44 222 MET A N 1
ATOM 1682 C CA . MET A 1 222 ? -8.054 15.752 21.746 1.00 81.44 222 MET A CA 1
ATOM 1683 C C . MET A 1 222 ? -8.210 15.795 23.268 1.00 81.44 222 MET A C 1
ATOM 1685 O O . MET A 1 222 ? -8.677 14.833 23.869 1.00 81.44 222 MET A O 1
ATOM 1689 N N . ASN A 1 223 ? -7.917 16.939 23.890 1.00 81.19 223 ASN A N 1
ATOM 1690 C CA . ASN A 1 223 ? -8.281 17.215 25.282 1.00 81.19 223 ASN A CA 1
ATOM 1691 C C . ASN A 1 223 ? -8.946 18.592 25.391 1.00 81.19 223 ASN A C 1
ATOM 1693 O O . ASN A 1 223 ? -8.308 19.609 25.120 1.00 81.19 223 ASN A O 1
ATOM 1697 N N . GLY A 1 224 ? -10.228 18.626 25.768 1.00 70.25 224 GLY A N 1
ATOM 1698 C CA . GLY A 1 224 ? -10.943 19.878 26.048 1.00 70.25 224 GLY A CA 1
ATOM 1699 C C . GLY A 1 224 ? -10.931 20.891 24.894 1.00 70.25 224 GLY A C 1
ATOM 1700 O O . GLY A 1 224 ? -10.854 22.087 25.140 1.00 70.25 224 GLY A O 1
ATOM 1701 N N . GLY A 1 225 ? -10.946 20.418 23.641 1.00 74.31 225 GLY A N 1
ATOM 1702 C CA . GLY A 1 225 ? -10.873 21.257 22.434 1.00 74.31 225 GLY A CA 1
ATOM 1703 C C . GLY A 1 225 ? -9.460 21.505 21.892 1.00 74.31 225 GLY A C 1
ATOM 1704 O O . GLY A 1 225 ? -9.327 21.925 20.747 1.00 74.31 225 GLY A O 1
ATOM 1705 N N . ASN A 1 226 ? -8.413 21.167 22.649 1.00 76.50 226 ASN A N 1
ATOM 1706 C CA . ASN A 1 226 ? -7.020 21.322 22.230 1.00 76.50 226 ASN A CA 1
ATOM 1707 C C . ASN A 1 226 ? -6.436 20.018 21.672 1.00 76.50 226 ASN A C 1
ATOM 1709 O O . ASN A 1 226 ? -6.729 18.927 22.166 1.00 76.50 226 ASN A O 1
ATOM 1713 N N . LEU A 1 227 ? -5.561 20.149 20.673 1.00 73.44 227 LEU A N 1
ATOM 1714 C CA . LEU A 1 227 ? -4.727 19.058 20.171 1.00 73.44 227 LEU A CA 1
ATOM 1715 C C . LEU A 1 227 ? -3.663 18.711 21.219 1.00 73.44 227 LEU A C 1
ATOM 1717 O O . LEU A 1 227 ? -2.840 19.551 21.584 1.00 73.44 227 LEU A O 1
ATOM 1721 N N . GLN A 1 228 ? -3.659 17.470 21.694 1.00 68.81 228 GLN A N 1
ATOM 1722 C CA . GLN A 1 228 ? -2.576 16.950 22.522 1.00 68.81 228 GLN A CA 1
ATOM 1723 C C . GLN A 1 228 ? -1.383 16.641 21.615 1.00 68.81 228 GLN A C 1
ATOM 1725 O O . GLN A 1 228 ? -1.477 15.824 20.696 1.00 68.81 228 GLN A O 1
ATOM 1730 N N . GLN A 1 229 ? -0.240 17.280 21.870 1.00 54.09 229 GLN A N 1
ATOM 1731 C CA . GLN A 1 229 ? 0.997 16.924 21.187 1.00 54.09 229 GLN A CA 1
ATOM 1732 C C . GLN A 1 229 ? 1.400 15.511 21.630 1.00 54.09 229 GLN A C 1
ATOM 1734 O O . GLN A 1 229 ? 1.843 15.290 22.758 1.00 54.09 229 GLN A O 1
ATOM 1739 N N . GLY A 1 230 ? 1.215 14.529 20.747 1.00 49.47 230 GLY A N 1
ATOM 1740 C CA . GLY A 1 230 ? 1.654 13.166 21.010 1.00 49.47 230 GLY A CA 1
ATOM 1741 C C . GLY A 1 230 ? 3.165 13.131 21.261 1.00 49.47 230 GLY A C 1
ATOM 1742 O O . GLY A 1 230 ? 3.942 13.692 20.497 1.00 49.47 230 GLY A O 1
ATOM 1743 N N . LYS A 1 231 ? 3.608 12.416 22.304 1.00 37.75 231 LYS A N 1
ATOM 1744 C CA . LYS A 1 231 ? 5.039 12.155 22.585 1.00 37.75 231 LYS A CA 1
ATOM 1745 C C . LYS A 1 231 ? 5.762 11.363 21.484 1.00 37.75 231 LYS A C 1
ATOM 1747 O O . LYS A 1 231 ? 6.976 11.173 21.569 1.00 37.75 231 LYS A O 1
ATOM 1752 N N . ARG A 1 232 ? 5.062 10.892 20.448 1.00 40.50 232 ARG A N 1
ATOM 1753 C CA . ARG A 1 232 ? 5.723 10.391 19.242 1.00 40.50 232 ARG A CA 1
ATOM 1754 C C . ARG A 1 232 ? 6.280 11.603 18.516 1.00 40.50 232 ARG A C 1
ATOM 1756 O O . ARG A 1 232 ? 5.508 12.370 17.955 1.00 40.50 232 ARG A O 1
ATOM 1763 N N . ARG A 1 233 ? 7.610 11.772 18.550 1.00 29.72 233 ARG A N 1
ATOM 1764 C CA . ARG A 1 233 ? 8.312 12.720 17.677 1.00 29.72 233 ARG A CA 1
ATOM 1765 C C . ARG A 1 233 ? 7.723 12.542 16.279 1.00 29.72 233 ARG A C 1
ATOM 176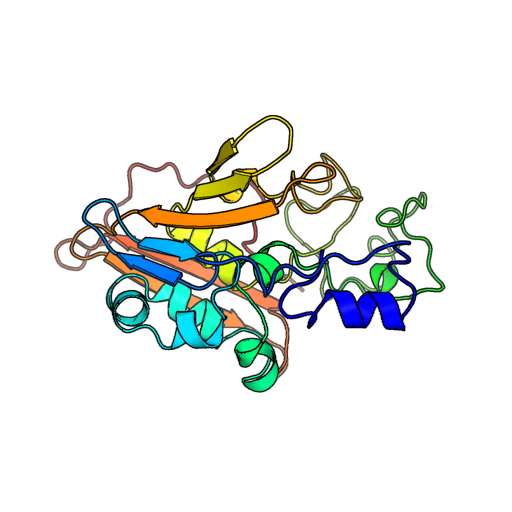7 O O . ARG A 1 233 ? 7.910 11.458 15.721 1.00 29.72 233 ARG A O 1
ATOM 1774 N N . PRO A 1 234 ? 7.003 13.528 15.725 1.00 32.25 234 PRO A N 1
ATOM 1775 C CA . PRO A 1 234 ? 6.636 13.443 14.334 1.00 32.25 234 PRO A CA 1
ATOM 1776 C C . PRO A 1 234 ? 7.966 13.444 13.591 1.00 32.25 234 PRO A C 1
ATOM 1778 O O . PRO A 1 234 ? 8.741 14.399 13.667 1.00 32.25 234 PRO A O 1
ATOM 1781 N N . ARG A 1 235 ? 8.310 12.302 12.994 1.00 32.78 235 ARG A N 1
ATOM 1782 C CA . ARG A 1 235 ? 9.541 12.137 12.226 1.00 32.78 235 ARG A CA 1
ATOM 1783 C C . ARG A 1 235 ? 9.300 12.815 10.869 1.00 32.78 235 ARG A C 1
ATOM 1785 O O . ARG A 1 235 ? 9.261 12.160 9.836 1.00 32.78 235 ARG A O 1
ATOM 1792 N N . TRP A 1 236 ? 9.045 14.129 10.907 1.00 24.89 236 TRP A N 1
ATOM 1793 C CA . TRP A 1 236 ? 8.980 15.009 9.746 1.00 24.89 236 TRP A CA 1
ATOM 1794 C C . TRP A 1 236 ? 10.310 14.852 9.002 1.00 24.89 236 TRP A C 1
ATOM 1796 O O . TRP A 1 236 ? 11.362 15.108 9.584 1.00 24.89 236 TRP A O 1
ATOM 1806 N N . GLY A 1 237 ? 10.275 14.360 7.762 1.00 26.66 237 GLY A N 1
ATOM 1807 C CA . GLY A 1 237 ? 11.473 14.228 6.924 1.00 26.66 237 GLY A CA 1
ATOM 1808 C C . GLY A 1 237 ? 11.849 12.818 6.460 1.00 26.66 237 GLY A C 1
ATOM 1809 O O . GLY A 1 237 ? 12.916 12.667 5.876 1.00 26.66 237 GLY A O 1
ATOM 1810 N N . ARG A 1 238 ? 11.017 11.785 6.668 1.00 29.80 238 ARG A N 1
ATOM 1811 C CA . ARG A 1 238 ? 11.133 10.532 5.896 1.00 29.80 238 ARG A CA 1
ATOM 1812 C C . ARG A 1 238 ? 9.905 10.332 5.019 1.00 29.80 238 ARG A C 1
ATOM 1814 O O . ARG A 1 238 ? 8.781 10.356 5.517 1.00 29.80 238 ARG A O 1
ATOM 1821 N N . SER A 1 239 ? 10.136 10.140 3.727 1.00 33.69 239 SER A N 1
ATOM 1822 C CA . SER A 1 239 ? 9.103 9.922 2.716 1.00 33.69 239 SER A CA 1
ATOM 1823 C C . SER A 1 239 ? 8.517 8.525 2.798 1.00 33.69 239 SER A C 1
ATOM 1825 O O . SER A 1 239 ? 8.787 7.670 1.972 1.00 33.69 239 SER A O 1
ATOM 1827 N N . TYR A 1 240 ? 7.688 8.290 3.800 1.00 40.94 240 TYR A N 1
ATOM 1828 C CA . TYR A 1 240 ? 6.664 7.247 3.720 1.00 40.94 240 TYR A CA 1
ATOM 1829 C C . TYR A 1 240 ? 5.402 7.890 3.117 1.00 40.94 240 TYR A C 1
ATOM 1831 O O . TYR A 1 240 ? 5.446 9.100 2.908 1.00 40.94 240 TYR A O 1
ATOM 1839 N N . PRO A 1 241 ? 4.316 7.173 2.763 1.00 37.88 241 PRO A N 1
ATOM 1840 C CA . PRO A 1 241 ? 3.320 7.595 1.767 1.00 37.88 241 PRO A CA 1
ATOM 1841 C C . PRO A 1 241 ? 2.412 8.774 2.181 1.00 37.88 241 PRO A C 1
ATOM 1843 O O . PRO A 1 241 ? 1.248 8.842 1.818 1.00 37.88 241 PRO A O 1
ATOM 1846 N N . LEU A 1 242 ? 2.935 9.769 2.886 1.00 34.69 242 LEU A N 1
ATOM 1847 C CA . LEU A 1 242 ? 2.675 11.173 2.607 1.00 34.69 242 LEU A CA 1
ATOM 1848 C C . LEU A 1 242 ? 3.026 11.458 1.136 1.00 34.69 242 LEU A C 1
ATOM 1850 O O . LEU A 1 242 ? 4.095 11.970 0.807 1.00 34.69 242 LEU A O 1
ATOM 1854 N N . ALA A 1 243 ? 2.121 11.089 0.231 1.00 34.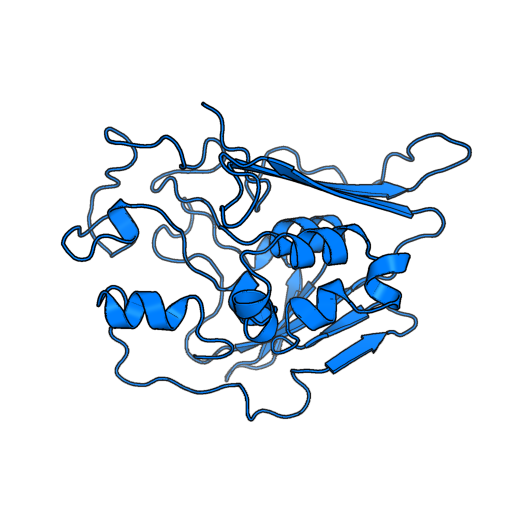25 243 ALA A N 1
ATOM 1855 C CA . ALA A 1 243 ? 2.135 11.590 -1.129 1.00 34.25 243 ALA A CA 1
ATOM 1856 C C . ALA A 1 243 ? 1.883 13.101 -1.058 1.00 34.25 243 ALA A C 1
ATOM 1858 O O . ALA A 1 243 ? 0.740 13.551 -1.042 1.00 34.25 243 ALA A O 1
ATOM 1859 N N . PHE A 1 244 ? 2.952 13.884 -0.973 1.00 35.16 244 PHE A N 1
ATOM 1860 C CA . PHE A 1 244 ? 2.935 15.242 -1.481 1.00 35.16 244 PHE A CA 1
ATOM 1861 C C . PH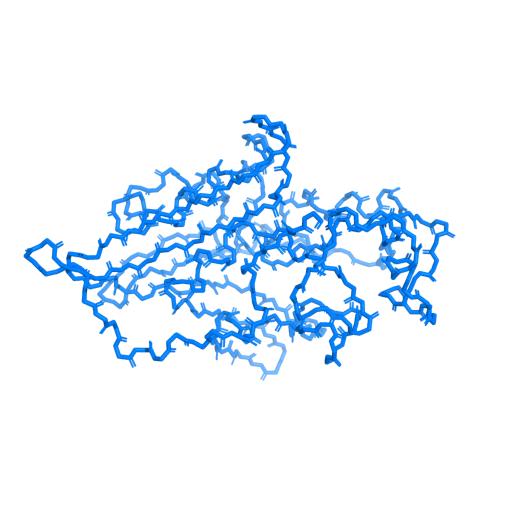E A 1 244 ? 3.387 15.147 -2.941 1.00 35.16 244 PHE A C 1
ATOM 1863 O O . PHE A 1 244 ? 4.546 14.842 -3.213 1.00 35.16 244 PHE A O 1
ATOM 1870 N N . GLN A 1 245 ? 2.463 15.336 -3.880 1.00 35.75 245 GLN A N 1
ATOM 1871 C CA . GLN A 1 245 ? 2.799 15.701 -5.254 1.00 35.75 245 GLN A CA 1
ATOM 1872 C C . GLN A 1 245 ? 2.630 17.213 -5.342 1.00 35.75 245 GLN A C 1
ATOM 1874 O O . GLN A 1 245 ? 1.553 17.752 -5.092 1.00 35.75 245 GLN A O 1
ATOM 1879 N N . GLY A 1 246 ? 3.733 17.900 -5.588 1.00 26.11 246 GLY A N 1
ATOM 1880 C CA . GLY A 1 246 ? 3.797 19.343 -5.743 1.00 26.11 246 GLY A CA 1
ATOM 1881 C C . GLY A 1 246 ? 4.139 19.640 -7.191 1.00 26.11 246 GLY A C 1
ATOM 1882 O O . GLY A 1 246 ? 4.994 18.965 -7.757 1.00 26.11 246 GLY A O 1
ATOM 1883 N N . SER A 1 247 ? 3.407 20.600 -7.750 1.00 26.27 247 SER A N 1
ATOM 1884 C CA . SER A 1 247 ? 3.584 21.209 -9.073 1.00 26.27 247 SER A CA 1
ATOM 1885 C C . SER A 1 247 ? 5.014 21.624 -9.384 1.00 26.27 247 SER A C 1
ATOM 1887 O O . SER A 1 247 ? 5.635 22.194 -8.456 1.00 26.27 247 SER A O 1
#

Organism: Geodia barretti (NCBI:txid519541)